Protein AF-A0A6N8U5M0-F1 (afdb_monomer_lite)

Organism: NCBI:txid2692629

Structure (mmCIF, N/CA/C/O backbone):
data_AF-A0A6N8U5M0-F1
#
_entry.id   AF-A0A6N8U5M0-F1
#
loop_
_atom_site.group_PDB
_atom_site.id
_atom_site.type_symbol
_atom_site.label_atom_id
_atom_site.label_alt_id
_atom_site.label_comp_id
_atom_site.label_asym_id
_atom_site.label_entity_id
_atom_site.label_seq_id
_atom_site.pdbx_PDB_ins_code
_atom_site.Cartn_x
_atom_site.Cartn_y
_atom_site.Cartn_z
_atom_site.occupancy
_atom_site.B_iso_or_equiv
_atom_site.auth_seq_id
_atom_site.auth_comp_id
_atom_site.auth_asym_id
_atom_site.auth_atom_id
_atom_site.pdbx_PDB_model_num
ATOM 1 N N . MET A 1 1 ? 70.478 -15.005 -60.619 1.00 48.59 1 MET A N 1
ATOM 2 C CA . MET A 1 1 ? 70.152 -14.901 -59.176 1.00 48.59 1 MET A CA 1
ATOM 3 C C . MET A 1 1 ? 68.641 -14.744 -58.965 1.00 48.59 1 MET A C 1
ATOM 5 O O . MET A 1 1 ? 68.162 -13.623 -58.924 1.00 48.59 1 MET A O 1
ATOM 9 N N . ARG A 1 2 ? 67.864 -15.836 -58.872 1.00 53.09 2 ARG A N 1
ATOM 10 C CA . ARG A 1 2 ? 66.424 -15.819 -58.503 1.00 53.09 2 ARG A CA 1
ATOM 11 C C . ARG A 1 2 ? 65.974 -17.199 -57.983 1.00 53.09 2 ARG A C 1
ATOM 13 O O . ARG A 1 2 ? 65.151 -17.841 -58.612 1.00 53.09 2 ARG A O 1
ATOM 20 N N . LYS A 1 3 ? 66.552 -17.713 -56.890 1.00 53.59 3 LYS A N 1
ATOM 21 C CA . LYS A 1 3 ? 66.069 -18.960 -56.239 1.00 53.59 3 LYS A CA 1
ATOM 22 C C . LYS A 1 3 ? 66.172 -18.960 -54.700 1.00 53.59 3 LYS A C 1
ATOM 24 O O . LYS A 1 3 ? 66.078 -20.009 -54.089 1.00 53.59 3 LYS A O 1
ATOM 29 N N . GLY A 1 4 ? 66.351 -17.794 -54.067 1.00 54.06 4 GLY A N 1
ATOM 30 C CA . GLY A 1 4 ? 66.549 -17.698 -52.608 1.00 54.06 4 GLY A CA 1
ATOM 31 C C . GLY A 1 4 ? 65.394 -17.090 -51.801 1.00 54.06 4 GLY A C 1
ATOM 32 O O . GLY A 1 4 ? 65.383 -17.218 -50.587 1.00 54.06 4 GLY A O 1
ATOM 33 N N . ARG A 1 5 ? 64.417 -16.422 -52.435 1.00 53.16 5 ARG A N 1
ATOM 34 C CA . ARG A 1 5 ? 63.399 -15.629 -51.706 1.00 53.16 5 ARG A CA 1
ATOM 35 C C . ARG A 1 5 ? 62.088 -16.377 -51.423 1.00 53.16 5 ARG A C 1
ATOM 37 O O . ARG A 1 5 ? 61.429 -16.048 -50.446 1.00 53.16 5 ARG A O 1
ATOM 44 N N . SER A 1 6 ? 61.737 -17.404 -52.204 1.00 52.88 6 SER A N 1
ATOM 45 C CA . SER A 1 6 ? 60.497 -18.179 -51.989 1.00 52.88 6 SER A CA 1
ATOM 46 C C . SER A 1 6 ? 60.596 -19.217 -50.868 1.00 52.88 6 SER A C 1
ATOM 48 O O . SER A 1 6 ? 59.591 -19.523 -50.241 1.00 52.88 6 SER A O 1
ATOM 50 N N . ILE A 1 7 ? 61.794 -19.734 -50.578 1.00 55.91 7 ILE A N 1
ATOM 51 C CA . ILE A 1 7 ? 61.989 -20.764 -49.541 1.00 55.91 7 ILE A CA 1
ATOM 52 C C . ILE A 1 7 ? 61.876 -20.148 -48.138 1.00 55.91 7 ILE A C 1
ATOM 54 O O . ILE A 1 7 ? 61.307 -20.754 -47.235 1.00 55.91 7 ILE A O 1
ATOM 58 N N . VAL A 1 8 ? 62.327 -18.901 -47.975 1.00 56.56 8 VAL A N 1
ATOM 59 C CA . VAL A 1 8 ? 62.241 -18.176 -46.698 1.00 56.56 8 VAL A CA 1
ATOM 60 C C . VAL A 1 8 ? 60.787 -17.839 -46.339 1.00 56.56 8 VAL A C 1
ATOM 62 O O . VAL A 1 8 ? 60.410 -17.935 -45.178 1.00 56.56 8 VAL A O 1
ATOM 65 N N . TRP A 1 9 ? 59.938 -17.522 -47.323 1.00 49.88 9 TRP A N 1
ATOM 66 C CA . TRP A 1 9 ? 58.518 -17.234 -47.076 1.00 49.88 9 TRP A CA 1
ATOM 67 C C . TRP A 1 9 ? 57.699 -18.477 -46.699 1.00 49.88 9 TRP A C 1
ATOM 69 O O . TRP A 1 9 ? 56.818 -18.389 -45.847 1.00 49.88 9 TRP A O 1
ATOM 79 N N . LEU A 1 10 ? 58.021 -19.646 -47.260 1.00 56.50 10 LEU A N 1
ATOM 80 C CA . LEU A 1 10 ? 57.366 -20.906 -46.887 1.00 56.50 10 LEU A CA 1
ATOM 81 C C . LEU A 1 10 ? 57.758 -21.378 -45.477 1.00 56.50 10 LEU A C 1
ATOM 83 O O . LEU A 1 10 ? 56.913 -21.903 -44.755 1.00 56.50 10 LEU A O 1
ATOM 87 N N . ALA A 1 11 ? 58.999 -21.130 -45.046 1.00 58.56 11 ALA A N 1
ATOM 88 C CA . ALA A 1 11 ? 59.453 -21.473 -43.697 1.00 58.56 11 ALA A CA 1
ATOM 89 C C . ALA A 1 11 ? 58.804 -20.603 -42.598 1.00 58.56 11 ALA A C 1
ATOM 91 O O . ALA A 1 11 ? 58.505 -21.102 -41.516 1.00 58.56 11 ALA A O 1
ATOM 92 N N . VAL A 1 12 ? 58.531 -19.321 -42.877 1.00 58.28 12 VAL A N 1
ATOM 93 C CA . VAL A 1 12 ? 57.886 -18.404 -41.914 1.00 58.28 12 VAL A CA 1
ATOM 94 C C . VAL A 1 12 ? 56.392 -18.703 -41.751 1.00 58.28 12 VAL A C 1
ATOM 96 O O . VAL A 1 12 ? 55.873 -18.638 -40.640 1.00 58.28 12 VAL A O 1
ATOM 99 N N . ILE A 1 13 ? 55.705 -19.106 -42.825 1.00 58.69 13 ILE A N 1
ATOM 100 C CA . ILE A 1 13 ? 54.296 -19.523 -42.756 1.00 58.69 13 ILE A CA 1
ATOM 101 C C . ILE A 1 13 ? 54.166 -20.864 -42.014 1.00 58.69 13 ILE A C 1
ATOM 103 O O . ILE A 1 13 ? 53.276 -21.013 -41.182 1.00 58.69 13 ILE A O 1
ATOM 107 N N . GLY A 1 14 ? 55.092 -21.808 -42.225 1.00 58.12 14 GLY A N 1
ATOM 108 C CA . GLY A 1 14 ? 55.106 -23.088 -41.502 1.00 58.12 14 GLY A CA 1
ATOM 109 C C . GLY A 1 14 ? 55.304 -22.951 -39.986 1.00 58.12 14 GLY A C 1
ATOM 110 O O . GLY A 1 14 ? 54.696 -23.698 -39.223 1.00 58.12 14 GLY A O 1
ATOM 111 N N . LEU A 1 15 ? 56.090 -21.966 -39.534 1.00 55.12 15 LEU A N 1
ATOM 112 C CA . LEU A 1 15 ? 56.307 -21.703 -38.105 1.00 55.12 15 LEU A CA 1
ATOM 113 C C . LEU A 1 15 ? 55.092 -21.025 -37.439 1.00 55.12 15 LEU A C 1
ATOM 115 O O . LEU A 1 15 ? 54.832 -21.255 -36.259 1.00 55.12 15 LEU A O 1
ATOM 119 N N . LEU A 1 16 ? 54.316 -20.231 -38.188 1.00 50.88 16 LEU A N 1
ATOM 120 C CA . LEU A 1 16 ? 53.147 -19.512 -37.664 1.00 50.88 16 LEU A CA 1
ATOM 121 C C . LEU A 1 16 ? 51.919 -20.423 -37.465 1.00 50.88 16 LEU A C 1
ATOM 123 O O . LEU A 1 16 ? 51.104 -20.165 -36.584 1.00 50.88 16 LEU A O 1
ATOM 127 N N . LEU A 1 17 ? 51.806 -21.521 -38.225 1.00 56.22 17 LEU A N 1
ATOM 128 C CA . LEU A 1 17 ? 50.741 -22.521 -38.047 1.00 56.22 17 LEU A CA 1
ATOM 129 C C . LEU A 1 17 ? 50.995 -23.514 -36.893 1.00 56.22 17 LEU A C 1
ATOM 131 O O . LEU A 1 17 ? 50.097 -24.271 -36.537 1.00 56.22 17 LEU A O 1
ATOM 135 N N . SER A 1 18 ? 52.176 -23.492 -36.266 1.00 54.88 18 SER A N 1
ATOM 136 C CA . SER A 1 18 ? 52.536 -24.386 -35.151 1.00 54.88 18 SER A CA 1
ATOM 137 C C . SER A 1 18 ? 52.049 -23.902 -33.771 1.00 54.88 18 SER A C 1
ATOM 139 O O . SER A 1 18 ? 52.285 -24.587 -32.777 1.00 54.88 18 SER A O 1
ATOM 141 N N . GLN A 1 19 ? 51.413 -22.729 -33.677 1.00 53.44 19 GLN A N 1
AT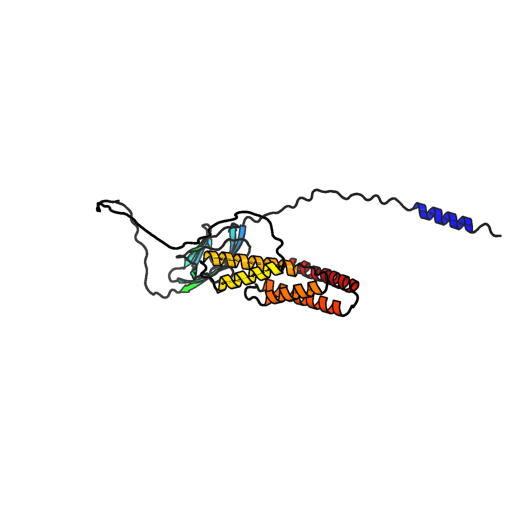OM 142 C CA . GLN A 1 19 ? 51.014 -22.098 -32.403 1.00 53.44 19 GLN A CA 1
ATOM 143 C C . GLN A 1 19 ? 49.499 -22.163 -32.118 1.00 53.44 19 GLN A C 1
ATOM 145 O O . GLN A 1 19 ? 49.036 -21.578 -31.144 1.00 53.44 19 GLN A O 1
ATOM 150 N N . MET A 1 20 ? 48.708 -22.873 -32.929 1.00 57.69 20 MET A N 1
ATOM 151 C CA . MET A 1 20 ? 47.286 -23.105 -32.641 1.00 57.69 20 MET A CA 1
ATOM 152 C C . MET A 1 20 ? 47.140 -24.356 -31.772 1.00 57.69 20 MET A C 1
ATOM 154 O O . MET A 1 20 ? 47.059 -25.475 -32.278 1.00 57.69 20 MET A O 1
ATOM 158 N N . THR A 1 21 ? 47.124 -24.181 -30.453 1.00 59.72 21 THR A N 1
ATOM 159 C CA . THR A 1 21 ? 46.615 -25.224 -29.559 1.00 59.72 21 THR A CA 1
ATOM 160 C C . THR A 1 21 ? 45.102 -25.364 -29.763 1.00 59.72 21 THR A C 1
ATOM 162 O O . THR A 1 21 ? 44.414 -24.358 -29.962 1.00 59.72 21 THR A O 1
ATOM 165 N N . PRO A 1 22 ? 44.536 -26.583 -29.721 1.00 61.31 22 PRO A N 1
ATOM 166 C CA . PRO A 1 22 ? 43.092 -26.726 -29.653 1.00 61.31 22 PRO A CA 1
ATOM 167 C C . PRO A 1 22 ? 42.625 -26.144 -28.317 1.00 61.31 22 PRO A C 1
ATOM 169 O O . PRO A 1 22 ? 43.019 -26.620 -27.252 1.00 61.31 22 PRO A O 1
ATOM 172 N N . VAL A 1 23 ? 41.790 -25.107 -28.369 1.00 61.31 23 VAL A N 1
ATOM 173 C CA . VAL A 1 23 ? 41.011 -24.671 -27.209 1.00 61.31 23 VAL A CA 1
ATOM 174 C C . VAL A 1 23 ? 40.051 -25.812 -26.893 1.00 61.31 23 VAL A C 1
ATOM 176 O O . VAL A 1 23 ? 39.066 -26.021 -27.599 1.00 61.31 23 VAL A O 1
ATOM 179 N N . GLN A 1 24 ? 40.373 -26.602 -25.873 1.00 60.06 24 GLN A N 1
ATOM 180 C CA . GLN A 1 24 ? 39.417 -27.536 -25.298 1.00 60.06 24 GLN A CA 1
ATOM 181 C C . GLN A 1 24 ? 38.411 -26.690 -24.524 1.00 60.06 24 GLN A C 1
ATOM 183 O O . GLN A 1 24 ? 38.765 -26.030 -23.549 1.00 60.06 24 GLN A O 1
ATOM 188 N N . ALA A 1 25 ? 37.176 -26.641 -25.017 1.00 59.53 25 ALA A N 1
ATOM 189 C CA . ALA A 1 25 ? 36.067 -26.110 -24.249 1.00 59.53 25 ALA A CA 1
ATOM 190 C C . ALA A 1 25 ? 35.834 -27.067 -23.076 1.00 59.53 25 ALA A C 1
ATOM 192 O O . ALA A 1 25 ? 35.335 -28.174 -23.259 1.00 59.53 25 ALA A O 1
ATOM 193 N N . GLU A 1 26 ? 36.259 -26.664 -21.884 1.00 55.25 26 GLU A N 1
ATOM 194 C CA . GLU A 1 26 ? 35.850 -27.325 -20.655 1.00 55.25 26 GLU A CA 1
ATOM 195 C C . GLU A 1 26 ? 34.381 -26.955 -20.432 1.00 55.25 26 GLU A C 1
ATOM 197 O O . GLU A 1 26 ? 34.049 -25.778 -20.256 1.00 55.25 26 GLU A O 1
ATOM 202 N N . GLU A 1 27 ? 33.480 -27.938 -20.521 1.00 52.72 27 GLU A N 1
ATOM 203 C CA . GLU A 1 27 ? 32.112 -27.762 -20.043 1.00 52.72 27 GLU A CA 1
ATOM 204 C C . GLU A 1 27 ? 32.194 -27.427 -18.555 1.00 52.72 27 GLU A C 1
ATOM 206 O O . GLU A 1 27 ? 32.405 -28.293 -17.705 1.00 52.72 27 GLU A O 1
ATOM 211 N N . VAL A 1 28 ? 32.041 -26.142 -18.238 1.00 54.69 28 VAL A N 1
ATOM 212 C CA . VAL A 1 28 ? 31.857 -25.669 -16.872 1.00 54.69 28 VAL A CA 1
ATOM 213 C C . VAL A 1 28 ? 30.487 -26.128 -16.387 1.00 54.69 28 VAL A C 1
ATOM 215 O O . VAL A 1 28 ? 29.511 -25.395 -16.443 1.00 54.69 28 VAL A O 1
ATOM 218 N N . GLY A 1 29 ? 30.443 -27.385 -15.951 1.00 50.91 29 GLY A N 1
ATOM 219 C CA . GLY A 1 29 ? 29.479 -27.955 -15.022 1.00 50.91 29 GLY A CA 1
ATOM 220 C C . GLY A 1 29 ? 28.005 -27.744 -15.360 1.00 50.91 29 GLY A C 1
ATOM 221 O O . GLY A 1 29 ? 27.424 -26.704 -15.056 1.00 50.91 29 GLY A O 1
ATOM 222 N N . GLY A 1 30 ? 27.346 -28.821 -15.789 1.00 56.53 30 GLY A N 1
ATOM 223 C CA . GLY A 1 30 ? 25.919 -29.043 -15.536 1.00 56.53 30 GLY A CA 1
ATOM 224 C C . GLY A 1 30 ? 25.653 -29.215 -14.036 1.00 56.53 30 GLY A C 1
ATOM 225 O O . GLY A 1 30 ? 25.300 -30.298 -13.579 1.00 56.53 30 GLY A O 1
ATOM 226 N N . GLY A 1 31 ? 25.907 -28.165 -13.256 1.00 66.38 31 GLY A N 1
ATOM 227 C CA . GLY A 1 31 ? 25.671 -28.131 -11.822 1.00 66.38 31 GLY A CA 1
ATOM 228 C C . GLY A 1 31 ? 24.182 -28.000 -11.528 1.00 66.38 31 GLY A C 1
ATOM 229 O O . GLY A 1 31 ? 23.492 -27.142 -12.081 1.00 66.38 31 GLY A O 1
ATOM 230 N N . GLU A 1 32 ? 23.687 -28.844 -10.630 1.00 68.81 32 GLU A N 1
ATOM 231 C CA . GLU A 1 32 ? 22.340 -28.733 -10.087 1.00 68.81 32 GLU A CA 1
ATOM 232 C C . GLU A 1 32 ? 22.199 -27.376 -9.373 1.00 68.81 32 GLU A C 1
ATOM 234 O O . GLU A 1 32 ? 22.907 -27.074 -8.410 1.00 68.81 32 GLU A O 1
ATOM 239 N N . THR A 1 33 ? 21.326 -26.507 -9.890 1.00 70.75 33 THR A N 1
ATOM 240 C CA . THR A 1 33 ? 21.072 -25.191 -9.292 1.00 70.75 33 THR A CA 1
ATOM 241 C C . THR A 1 33 ? 19.933 -25.314 -8.291 1.00 70.75 33 THR A C 1
ATOM 243 O O . THR A 1 33 ? 18.760 -25.196 -8.643 1.00 70.75 33 THR A O 1
ATOM 246 N N . THR A 1 34 ? 20.272 -25.536 -7.025 1.00 72.50 34 THR A N 1
ATOM 247 C CA . THR A 1 34 ? 19.285 -25.537 -5.941 1.00 72.50 34 THR A CA 1
ATOM 248 C C . THR A 1 34 ? 18.990 -24.104 -5.504 1.00 72.50 34 THR A C 1
ATOM 250 O O . THR A 1 34 ? 19.847 -23.407 -4.959 1.00 72.50 34 THR A O 1
ATOM 253 N N . ILE A 1 35 ? 17.757 -23.647 -5.735 1.00 75.31 35 ILE A N 1
ATOM 254 C CA . ILE A 1 35 ? 17.284 -22.338 -5.272 1.00 75.31 35 ILE A CA 1
ATOM 255 C C . ILE A 1 35 ? 16.756 -22.489 -3.843 1.00 75.31 35 ILE A C 1
ATOM 257 O O . ILE A 1 35 ? 15.694 -23.067 -3.616 1.00 75.31 35 ILE A O 1
ATOM 261 N N . HIS A 1 36 ? 17.479 -21.930 -2.876 1.00 75.81 36 HIS A N 1
ATOM 262 C CA . HIS A 1 36 ? 17.028 -21.854 -1.489 1.00 75.81 36 HIS A CA 1
ATOM 263 C C . HIS A 1 36 ? 16.086 -20.658 -1.308 1.00 75.81 36 HIS A C 1
ATOM 265 O O . HIS A 1 36 ? 16.499 -19.506 -1.443 1.00 75.81 36 HIS A O 1
ATOM 271 N N . ILE A 1 37 ? 14.816 -20.930 -0.999 1.00 79.56 37 ILE A N 1
ATOM 272 C CA . ILE A 1 37 ? 13.825 -19.903 -0.657 1.00 79.56 37 ILE A CA 1
ATOM 273 C C . ILE A 1 37 ? 13.532 -20.000 0.837 1.00 79.56 37 ILE A C 1
ATOM 275 O O . ILE A 1 37 ? 12.985 -20.996 1.307 1.00 79.56 37 ILE A O 1
ATOM 279 N N . GLU A 1 38 ? 13.855 -18.945 1.581 1.00 78.88 38 GLU A N 1
ATOM 280 C CA . GLU A 1 38 ? 13.438 -18.808 2.973 1.00 78.88 38 GLU A CA 1
ATOM 281 C C . GLU A 1 38 ? 12.202 -17.922 3.065 1.00 78.88 38 GLU A C 1
ATOM 283 O O . GLU A 1 38 ? 12.206 -16.748 2.692 1.00 78.88 38 GLU A O 1
ATOM 288 N N . VAL A 1 39 ? 11.122 -18.501 3.580 1.00 81.62 39 VAL A N 1
ATOM 289 C CA . VAL A 1 39 ? 9.878 -17.779 3.814 1.00 81.62 39 VAL A CA 1
ATOM 290 C C . VAL A 1 39 ? 9.893 -17.208 5.234 1.00 81.62 39 VAL A C 1
ATOM 292 O O . VAL A 1 39 ? 9.984 -17.980 6.197 1.00 81.62 39 VAL A O 1
ATOM 295 N N . PRO A 1 40 ? 9.755 -15.881 5.411 1.00 84.62 40 PRO A N 1
ATOM 296 C CA . PRO A 1 40 ? 9.720 -15.287 6.738 1.00 84.62 40 PRO A CA 1
ATOM 297 C C . PRO A 1 40 ? 8.490 -15.782 7.507 1.00 84.62 40 PRO A C 1
ATOM 299 O O . PRO A 1 40 ? 7.356 -15.730 7.029 1.00 84.62 40 PRO A O 1
ATOM 302 N N . LYS A 1 41 ? 8.716 -16.272 8.729 1.00 89.81 41 LYS A N 1
ATOM 303 C CA . LYS A 1 41 ? 7.646 -16.767 9.617 1.00 89.81 41 LYS A CA 1
ATOM 304 C C . LYS A 1 41 ? 6.858 -15.630 10.277 1.00 89.81 41 LYS A C 1
ATOM 306 O O . LYS A 1 41 ? 5.774 -15.852 10.820 1.00 89.81 41 LYS A O 1
ATOM 311 N N . GLN A 1 42 ? 7.429 -14.430 10.298 1.00 94.25 42 GLN A N 1
ATOM 312 C CA . GLN A 1 42 ? 6.902 -13.270 11.002 1.00 94.25 42 GLN A CA 1
ATOM 313 C C . GLN A 1 42 ? 7.217 -11.998 10.218 1.00 94.25 42 GLN A C 1
ATOM 315 O O . GLN A 1 42 ? 8.193 -11.973 9.471 1.00 94.25 42 GLN A O 1
ATOM 320 N N . HIS A 1 43 ? 6.416 -10.964 10.450 1.00 93.88 43 HIS A N 1
ATOM 321 C CA . HIS A 1 43 ? 6.599 -9.634 9.893 1.00 93.88 43 HIS A CA 1
ATOM 322 C C . HIS A 1 43 ? 6.879 -8.606 10.981 1.00 93.88 43 HIS A C 1
ATOM 324 O O . HIS A 1 43 ? 6.347 -8.698 12.094 1.00 93.88 43 HIS A O 1
ATOM 330 N N . LYS A 1 44 ? 7.719 -7.625 10.657 1.00 94.25 44 LYS A N 1
ATOM 331 C CA . LYS A 1 44 ? 7.961 -6.454 11.507 1.00 94.25 44 LYS A CA 1
ATOM 332 C C . LYS A 1 44 ? 6.792 -5.488 11.375 1.00 94.25 44 LYS A C 1
ATOM 334 O O . LYS A 1 44 ? 6.287 -5.273 10.284 1.00 94.25 44 LYS A O 1
ATOM 339 N N . MET A 1 45 ? 6.374 -4.889 12.478 1.00 95.44 45 MET A N 1
ATOM 340 C CA . MET A 1 45 ? 5.277 -3.926 12.511 1.00 95.44 45 MET A CA 1
ATOM 341 C C . MET A 1 45 ? 5.603 -2.831 13.520 1.00 95.44 45 MET A C 1
ATOM 343 O O . MET A 1 45 ? 6.191 -3.103 14.570 1.00 95.44 45 MET A O 1
ATOM 347 N N . ARG A 1 46 ? 5.211 -1.595 13.227 1.00 97.12 46 ARG A N 1
ATOM 348 C CA . ARG A 1 46 ? 5.460 -0.447 14.098 1.00 97.12 46 ARG A CA 1
ATOM 349 C C . ARG A 1 46 ? 4.191 -0.043 14.838 1.00 97.12 46 ARG A C 1
ATOM 351 O O . ARG A 1 46 ? 3.163 0.228 14.225 1.00 97.12 46 ARG A O 1
ATOM 358 N N . LEU A 1 47 ? 4.275 0.025 16.157 1.00 97.69 47 LEU A N 1
ATOM 359 C CA . LEU A 1 47 ? 3.236 0.570 17.018 1.00 97.69 47 LEU A CA 1
ATOM 360 C C . LEU A 1 47 ? 3.596 2.011 17.361 1.00 97.69 47 LEU A C 1
ATOM 362 O O . LEU A 1 47 ? 4.690 2.258 17.851 1.00 97.69 47 LEU A O 1
ATOM 366 N N . LYS A 1 48 ? 2.676 2.946 17.131 1.00 97.75 48 LYS A N 1
ATOM 367 C CA . LYS A 1 48 ? 2.762 4.331 17.603 1.00 97.75 48 LYS A CA 1
ATOM 368 C C . LYS A 1 48 ? 1.590 4.614 18.523 1.00 97.75 48 LYS A C 1
ATOM 370 O O . LYS A 1 48 ? 0.495 4.941 18.073 1.00 97.75 48 LYS A O 1
ATOM 375 N N . ILE A 1 49 ? 1.815 4.443 19.816 1.00 97.62 49 ILE A N 1
ATOM 376 C CA . ILE A 1 49 ? 0.784 4.595 20.836 1.00 97.62 49 ILE A CA 1
ATOM 377 C C . ILE A 1 49 ? 0.998 5.951 21.498 1.00 97.62 49 ILE A C 1
ATOM 379 O O . ILE A 1 49 ? 2.036 6.195 22.115 1.00 97.62 49 ILE A O 1
ATOM 383 N N . GLY A 1 50 ? 0.028 6.846 21.326 1.00 94.25 50 GLY A N 1
ATOM 384 C CA . GLY A 1 50 ? 0.010 8.151 21.970 1.00 94.25 50 GLY A CA 1
ATOM 385 C C . GLY A 1 50 ? 0.001 8.033 23.492 1.00 94.25 50 GLY A C 1
ATOM 386 O O . GLY A 1 50 ? -0.288 6.978 24.056 1.00 94.25 50 GLY A O 1
ATOM 387 N N . THR A 1 51 ? 0.307 9.136 24.168 1.00 92.50 51 THR A N 1
ATOM 388 C CA . THR A 1 51 ? 0.253 9.188 25.630 1.00 92.50 51 THR A CA 1
ATOM 389 C C . THR A 1 51 ? -1.165 8.904 26.128 1.00 92.50 51 THR A 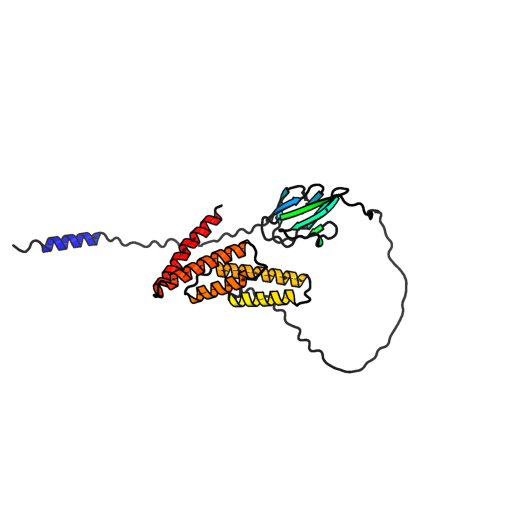C 1
ATOM 391 O O . THR A 1 51 ? -2.139 9.220 25.447 1.00 92.50 51 THR A O 1
ATOM 394 N N . HIS A 1 52 ? -1.273 8.350 27.336 1.00 96.25 52 HIS A N 1
ATOM 395 C CA . HIS A 1 52 ? -2.539 8.014 27.999 1.00 96.25 52 HIS A CA 1
ATOM 396 C C . HIS A 1 52 ? -3.255 6.753 27.502 1.00 96.25 52 HIS A C 1
ATOM 398 O O . HIS A 1 52 ? -4.487 6.673 27.512 1.00 96.25 52 HIS A O 1
ATOM 404 N N . GLY A 1 53 ? -2.480 5.751 27.094 1.00 95.31 53 GLY A N 1
ATOM 405 C CA . GLY A 1 53 ? -2.995 4.404 26.919 1.00 95.31 53 GLY A CA 1
ATOM 406 C C . GLY A 1 53 ? -1.925 3.376 26.573 1.00 95.31 53 GLY A C 1
ATOM 407 O O . GLY A 1 53 ? -0.732 3.667 26.478 1.00 95.31 53 GLY A O 1
ATOM 408 N N . SER A 1 54 ? -2.374 2.140 26.389 1.00 97.25 54 SER A N 1
ATOM 409 C CA . SER A 1 54 ? -1.548 0.985 26.045 1.00 97.25 54 SER A CA 1
ATOM 410 C C . SER A 1 54 ? -2.269 0.066 25.064 1.00 97.25 54 SER A C 1
ATOM 412 O O . SER A 1 54 ? -3.490 0.129 24.910 1.00 97.25 54 SER A O 1
ATOM 414 N N . VAL A 1 55 ? -1.510 -0.792 24.388 1.00 97.81 55 VAL A N 1
ATOM 415 C CA . VAL A 1 55 ? -2.044 -1.790 23.455 1.00 97.81 55 VAL A CA 1
ATOM 416 C C . VAL A 1 55 ? -1.525 -3.159 23.832 1.00 97.81 55 VAL A C 1
ATOM 418 O O . VAL A 1 55 ? -0.318 -3.347 23.972 1.00 97.81 55 VAL A O 1
ATOM 421 N N . LYS A 1 56 ? -2.422 -4.134 23.942 1.00 97.75 56 LYS A N 1
ATOM 422 C CA . LYS A 1 56 ? -2.069 -5.532 24.150 1.00 97.75 56 LYS A CA 1
ATOM 423 C C . LYS A 1 56 ? -2.272 -6.330 22.866 1.00 97.75 56 LYS A C 1
ATOM 425 O O . LYS A 1 56 ? -3.342 -6.297 22.268 1.00 97.75 56 LYS A O 1
ATOM 430 N N . VAL A 1 57 ? -1.246 -7.072 22.459 1.00 96.25 57 VAL A N 1
ATOM 431 C CA . VAL A 1 57 ? -1.286 -7.991 21.311 1.00 96.25 57 VAL A CA 1
ATOM 432 C C . VAL A 1 57 ? -0.460 -9.231 21.629 1.00 96.25 57 VAL A C 1
ATOM 434 O O . VAL A 1 57 ? 0.598 -9.145 22.252 1.00 96.25 57 VAL A O 1
ATOM 437 N N . ALA A 1 58 ? -0.972 -10.409 21.259 1.00 90.81 58 ALA A N 1
ATOM 438 C CA . ALA A 1 58 ? -0.345 -11.702 21.562 1.00 90.81 58 ALA A CA 1
ATOM 439 C C . ALA A 1 58 ? 0.050 -11.860 23.052 1.00 90.81 58 ALA A C 1
ATOM 441 O O . ALA A 1 58 ? 1.106 -12.397 23.381 1.00 90.81 58 ALA A O 1
ATOM 442 N N . GLY A 1 59 ? -0.787 -11.343 23.960 1.00 91.38 59 GLY A N 1
ATOM 443 C CA . GLY A 1 59 ? -0.576 -11.416 25.410 1.00 91.38 59 GLY A CA 1
ATOM 444 C C . GLY A 1 59 ? 0.381 -10.372 25.998 1.00 91.38 59 GLY A C 1
ATOM 445 O O . GLY A 1 59 ? 0.420 -10.235 27.218 1.00 91.38 59 GLY A O 1
ATOM 446 N N . LYS A 1 60 ? 1.103 -9.603 25.174 1.00 95.25 60 LYS A N 1
ATOM 447 C CA . LYS A 1 60 ? 2.083 -8.596 25.613 1.00 95.25 60 LYS A CA 1
ATOM 448 C C . LYS A 1 60 ? 1.497 -7.192 25.527 1.00 95.25 60 LYS A C 1
ATOM 450 O O . LYS A 1 60 ? 0.791 -6.898 24.569 1.00 95.25 60 LYS A O 1
ATOM 455 N N . SER A 1 61 ? 1.788 -6.352 26.521 1.00 96.25 61 SER A N 1
ATOM 456 C CA . SER A 1 61 ? 1.350 -4.952 26.573 1.00 96.25 61 SER A CA 1
ATOM 457 C C . SER A 1 61 ? 2.457 -4.012 26.102 1.00 96.25 61 SER A C 1
ATOM 459 O O . SER A 1 61 ? 3.627 -4.220 26.422 1.00 96.25 61 SER A O 1
ATOM 461 N N . TYR A 1 62 ? 2.071 -2.981 25.362 1.00 97.25 62 TYR A N 1
ATOM 462 C CA . TYR A 1 62 ? 2.950 -2.051 24.669 1.00 97.25 62 TYR A CA 1
ATOM 463 C C . TYR A 1 62 ? 2.489 -0.605 24.886 1.00 97.25 62 TYR A C 1
ATOM 465 O O . TYR A 1 62 ? 1.293 -0.332 24.998 1.00 97.25 62 TYR A O 1
ATOM 473 N N . GLN A 1 63 ? 3.446 0.323 24.933 1.00 95.50 63 GLN A N 1
ATOM 474 C CA . GLN A 1 63 ? 3.243 1.772 25.060 1.00 95.50 63 GLN A CA 1
ATOM 475 C C . GLN A 1 63 ? 4.264 2.518 24.188 1.00 95.50 63 GLN A C 1
ATOM 477 O O . GLN A 1 63 ? 5.302 1.953 23.839 1.00 95.50 63 GLN A O 1
ATOM 482 N N . GLY A 1 64 ? 3.983 3.779 23.851 1.00 94.06 64 GLY A N 1
ATOM 483 C CA . GLY A 1 64 ? 4.880 4.618 23.053 1.00 94.06 64 GLY A CA 1
ATOM 484 C C . GLY A 1 64 ? 5.091 4.132 21.613 1.00 94.06 64 GLY A C 1
ATOM 485 O O . GLY A 1 64 ? 4.267 3.405 21.054 1.00 94.06 64 GLY A O 1
ATOM 486 N N . ASP A 1 65 ? 6.198 4.570 21.006 1.00 95.44 65 ASP A N 1
ATOM 487 C CA . ASP A 1 65 ? 6.635 4.143 19.671 1.00 95.44 65 ASP A CA 1
ATOM 488 C C . ASP A 1 65 ? 7.608 2.966 19.789 1.00 95.44 65 ASP A C 1
ATOM 490 O O . ASP A 1 65 ? 8.652 3.081 20.434 1.00 95.44 65 ASP A O 1
ATOM 494 N N . GLN A 1 66 ? 7.265 1.830 19.187 1.00 95.62 66 GLN A N 1
ATOM 495 C CA . GLN A 1 66 ? 8.123 0.651 19.182 1.00 95.62 66 GLN A CA 1
ATOM 496 C C . GLN A 1 66 ? 7.830 -0.284 18.014 1.00 95.62 66 GLN A C 1
ATOM 498 O O . GLN A 1 66 ? 6.737 -0.300 17.449 1.00 95.62 66 GLN A O 1
ATOM 503 N N . GLN A 1 67 ? 8.810 -1.117 17.681 1.00 95.88 67 GLN A N 1
ATOM 504 C CA . GLN A 1 67 ? 8.669 -2.158 16.674 1.00 95.88 67 GLN A CA 1
ATOM 505 C C . GLN A 1 67 ? 8.412 -3.510 17.340 1.00 95.88 67 GLN A C 1
ATOM 507 O O . GLN A 1 67 ? 9.108 -3.891 18.281 1.00 95.88 67 GLN A O 1
ATOM 512 N N . ILE A 1 68 ? 7.437 -4.251 16.824 1.00 95.19 68 ILE A N 1
ATOM 513 C CA . ILE A 1 68 ? 7.103 -5.604 17.265 1.00 95.19 68 ILE A CA 1
ATOM 514 C C . ILE A 1 68 ? 7.119 -6.568 16.081 1.00 95.19 68 ILE A C 1
ATOM 516 O O . ILE A 1 68 ? 7.114 -6.152 14.923 1.00 95.19 68 ILE A O 1
ATOM 520 N N . THR A 1 69 ? 7.117 -7.864 16.376 1.00 94.50 69 THR A N 1
ATOM 521 C CA . THR A 1 69 ? 7.032 -8.917 15.363 1.00 94.50 69 THR A CA 1
ATOM 522 C C . THR A 1 69 ? 5.711 -9.661 15.508 1.00 94.50 69 THR A C 1
ATOM 524 O O . THR A 1 69 ? 5.330 -10.059 16.611 1.00 94.50 69 THR A O 1
ATOM 527 N N . VAL A 1 70 ? 5.010 -9.853 14.395 1.00 93.88 70 VAL A N 1
ATOM 528 C CA . VAL A 1 70 ? 3.713 -10.539 14.331 1.00 93.88 70 VAL A CA 1
ATOM 529 C C . VAL A 1 70 ? 3.785 -11.717 13.371 1.00 93.88 70 VAL A C 1
ATOM 531 O O . VAL A 1 70 ? 4.571 -11.718 12.429 1.00 93.88 70 VAL A O 1
ATOM 534 N N . LYS A 1 71 ? 2.984 -12.757 13.610 1.00 93.50 71 LYS A N 1
ATOM 535 C CA . LYS A 1 71 ? 2.980 -13.943 12.746 1.00 93.50 71 LYS A CA 1
ATOM 536 C C . LYS A 1 71 ? 2.487 -13.581 11.344 1.00 93.50 71 LYS A C 1
ATOM 538 O O . LYS A 1 71 ? 1.470 -12.903 11.193 1.00 93.50 71 LYS A O 1
ATOM 543 N N . ARG A 1 72 ? 3.192 -14.082 10.331 1.00 91.06 72 ARG A N 1
ATOM 544 C CA . ARG A 1 72 ? 2.783 -13.959 8.930 1.00 91.06 72 ARG A CA 1
ATOM 545 C C . ARG A 1 72 ? 1.456 -14.690 8.691 1.00 91.06 72 ARG A C 1
ATOM 547 O O . ARG A 1 72 ? 1.201 -15.712 9.323 1.00 91.06 72 ARG A O 1
ATOM 554 N N . LEU A 1 73 ? 0.638 -14.162 7.777 1.00 89.31 73 LEU A N 1
ATOM 555 C CA . LEU A 1 73 ? -0.682 -14.681 7.402 1.00 89.31 73 LEU A CA 1
ATOM 556 C C . LEU A 1 73 ? -1.617 -14.866 8.610 1.00 89.31 73 LEU A C 1
ATOM 558 O O . LEU A 1 73 ? -2.371 -15.831 8.692 1.00 89.31 73 LEU A O 1
ATOM 562 N N . THR A 1 74 ? -1.572 -13.930 9.561 1.00 93.38 74 THR A N 1
ATOM 563 C CA . THR A 1 74 ? -2.524 -13.884 10.680 1.00 93.38 74 THR A CA 1
ATOM 564 C C . THR A 1 74 ? -3.261 -12.552 10.720 1.00 93.38 74 THR A C 1
ATOM 566 O O . THR A 1 74 ? -2.789 -11.568 10.154 1.00 93.38 74 THR A O 1
ATOM 569 N N . ARG A 1 75 ? -4.420 -12.534 11.389 1.00 95.88 75 ARG A N 1
ATOM 570 C CA . ARG A 1 75 ? -5.228 -11.339 11.675 1.00 95.88 75 ARG A CA 1
ATOM 571 C C . ARG A 1 75 ? -5.088 -10.991 13.165 1.00 95.88 75 ARG A C 1
ATOM 573 O O . ARG A 1 75 ? 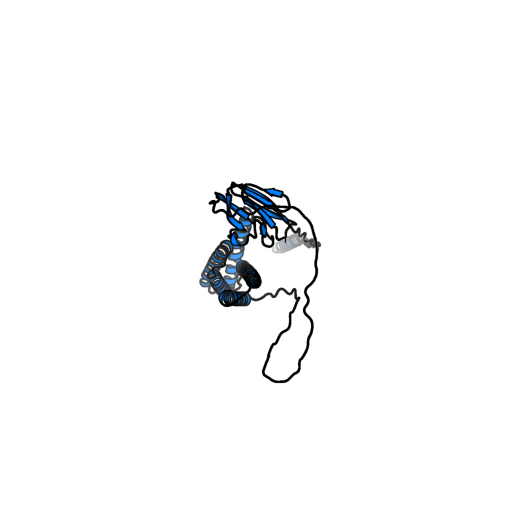-5.891 -11.463 13.973 1.00 95.88 75 ARG A O 1
ATOM 580 N N . PRO A 1 76 ? -4.010 -10.301 13.584 1.00 95.75 76 PRO A N 1
ATOM 581 C CA . PRO A 1 76 ? -3.766 -10.033 14.996 1.00 95.75 76 PRO A CA 1
ATOM 582 C C . PRO A 1 76 ? -4.845 -9.117 15.585 1.00 95.75 76 PRO A C 1
ATOM 584 O O . PRO A 1 76 ? -5.305 -8.174 14.941 1.00 95.75 76 PRO A O 1
ATOM 587 N N . GLN A 1 77 ? -5.216 -9.392 16.835 1.00 97.56 77 GLN A N 1
ATOM 588 C CA . GLN A 1 77 ? -6.136 -8.568 17.616 1.00 97.56 77 GLN A CA 1
ATOM 589 C C . GLN A 1 77 ? -5.352 -7.661 18.566 1.00 97.56 77 GLN A C 1
ATOM 591 O O . GLN A 1 77 ? -4.471 -8.125 19.297 1.00 97.56 77 GLN A O 1
ATOM 596 N N . PHE A 1 78 ? -5.695 -6.378 18.554 1.00 97.38 78 PHE A N 1
ATOM 597 C CA . PHE A 1 78 ? -5.106 -5.331 19.377 1.00 97.38 78 PHE A CA 1
ATOM 598 C C . PHE A 1 78 ? -6.142 -4.846 20.379 1.00 97.38 78 PHE A C 1
ATOM 600 O O . PHE A 1 78 ? -7.111 -4.187 20.009 1.00 97.38 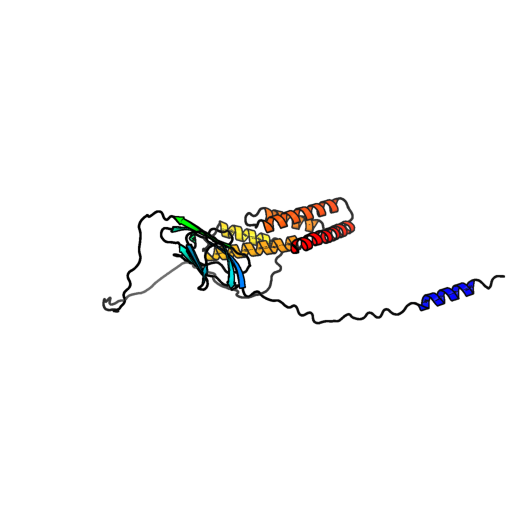78 PHE A O 1
ATOM 607 N N . GLU A 1 79 ? -5.933 -5.166 21.650 1.00 97.94 79 GLU A N 1
ATOM 608 C CA . GLU A 1 79 ? -6.753 -4.675 22.754 1.00 97.94 79 GLU A CA 1
ATOM 609 C C . GLU A 1 79 ? -6.188 -3.327 23.218 1.00 97.94 79 GLU A C 1
ATOM 611 O O . GLU A 1 79 ? -5.078 -3.252 23.748 1.00 97.94 79 GLU A O 1
ATOM 616 N N . ILE A 1 80 ? -6.934 -2.255 22.980 1.00 97.69 80 ILE A N 1
ATOM 617 C CA . ILE A 1 80 ? -6.557 -0.874 23.272 1.00 97.69 80 ILE A CA 1
ATOM 618 C C . ILE A 1 80 ? -7.111 -0.502 24.645 1.00 97.69 80 ILE A C 1
ATOM 620 O O . ILE A 1 80 ? -8.311 -0.587 24.888 1.00 97.69 80 ILE A O 1
ATOM 624 N N . LYS A 1 81 ? -6.245 -0.051 25.549 1.00 96.56 81 LYS A N 1
ATOM 625 C CA . LYS A 1 81 ? -6.636 0.419 26.881 1.00 96.56 81 LYS A CA 1
ATOM 626 C C . LYS A 1 81 ? -6.289 1.886 27.014 1.00 96.56 81 LYS A C 1
ATOM 628 O O . LYS A 1 81 ? -5.110 2.225 27.053 1.00 96.56 81 LYS A O 1
ATOM 633 N N . ALA A 1 82 ? -7.306 2.738 27.066 1.00 96.56 82 ALA A N 1
ATOM 634 C CA . ALA A 1 82 ? -7.128 4.134 27.439 1.00 96.56 82 ALA A CA 1
ATOM 635 C C . ALA A 1 82 ? -6.943 4.249 28.959 1.00 96.56 82 ALA A C 1
ATOM 637 O O . ALA A 1 82 ? -7.554 3.498 29.724 1.00 96.56 82 ALA A O 1
ATOM 638 N N . ASP A 1 83 ? -6.116 5.195 29.390 1.00 96.19 83 ASP A N 1
ATOM 639 C CA . ASP A 1 83 ? -5.978 5.519 30.806 1.00 96.19 83 ASP A CA 1
ATOM 640 C C . ASP A 1 83 ? -7.275 6.138 31.347 1.00 96.19 83 ASP A C 1
ATOM 642 O O . ASP A 1 83 ? -8.099 6.689 30.610 1.00 96.19 83 ASP A O 1
ATOM 646 N N . LYS A 1 84 ? -7.457 6.087 32.670 1.00 94.38 84 LYS A N 1
ATOM 647 C CA . LYS A 1 84 ? -8.645 6.647 33.325 1.00 94.38 84 LYS A CA 1
ATOM 648 C C . LYS A 1 84 ? -8.838 8.123 32.945 1.00 94.38 84 LYS A C 1
ATOM 650 O O . LYS A 1 84 ? -7.935 8.940 33.110 1.00 94.38 84 LYS A O 1
ATOM 655 N N . GLY A 1 85 ? -10.039 8.464 32.473 1.00 93.00 85 GLY A N 1
ATOM 656 C CA . GLY A 1 85 ? -10.384 9.820 32.031 1.00 93.00 85 GLY A CA 1
ATOM 657 C C . GLY A 1 85 ? -9.960 10.154 30.597 1.00 93.00 85 GLY A C 1
ATOM 658 O O . GLY A 1 85 ? -10.115 11.303 30.182 1.00 93.00 85 GLY A O 1
ATOM 659 N N . TYR A 1 86 ? -9.458 9.180 29.834 1.00 96.06 86 TYR A N 1
ATOM 660 C CA . TYR A 1 86 ? -9.138 9.312 28.415 1.00 96.06 86 TYR A CA 1
ATOM 661 C C . TYR A 1 86 ? -10.000 8.384 27.562 1.00 96.06 86 TYR A C 1
ATOM 663 O O . TYR A 1 86 ? -10.479 7.345 28.005 1.00 96.06 86 TYR A O 1
ATOM 671 N N . THR A 1 87 ? -10.193 8.782 26.311 1.00 95.00 87 THR A N 1
ATOM 672 C CA . THR A 1 87 ? -10.907 8.016 25.286 1.00 95.00 87 THR A CA 1
ATOM 673 C C . THR A 1 87 ? -10.061 7.945 24.023 1.00 95.00 87 THR A C 1
ATOM 675 O O . THR A 1 87 ? -9.172 8.775 23.800 1.00 95.00 87 THR A O 1
ATOM 678 N N . ILE A 1 88 ? -10.319 6.937 23.193 1.00 95.44 88 ILE A N 1
ATOM 679 C CA . ILE A 1 88 ? -9.646 6.774 21.905 1.00 95.44 88 ILE A CA 1
ATOM 680 C C . ILE A 1 88 ? -10.088 7.919 20.984 1.00 95.44 88 ILE A C 1
ATOM 682 O O . ILE A 1 88 ? -11.271 8.081 20.705 1.00 95.44 88 ILE A O 1
ATOM 686 N N . LYS A 1 89 ? -9.132 8.717 20.504 1.00 94.94 89 LYS A N 1
ATOM 687 C CA . LYS A 1 89 ? -9.377 9.822 19.566 1.00 94.94 89 LYS A CA 1
ATOM 688 C C . LYS A 1 89 ? -9.277 9.367 18.115 1.00 94.94 89 LYS A C 1
ATOM 690 O O . LYS A 1 89 ? -10.054 9.791 17.266 1.00 94.94 89 LYS A O 1
ATOM 695 N N . ARG A 1 90 ? -8.256 8.565 17.810 1.00 95.50 90 ARG A N 1
ATOM 696 C CA . ARG A 1 90 ? -7.951 8.101 16.452 1.00 95.50 90 ARG A CA 1
ATOM 697 C C . ARG A 1 90 ? -7.224 6.777 16.521 1.00 95.50 90 ARG A C 1
ATOM 699 O O . ARG A 1 90 ? -6.327 6.629 17.348 1.00 95.50 90 ARG A O 1
ATOM 706 N N . VAL A 1 91 ? -7.559 5.889 15.594 1.00 97.44 91 VAL A N 1
ATOM 707 C CA . VAL A 1 91 ? -6.795 4.677 15.305 1.00 97.44 91 VAL A CA 1
ATOM 708 C C . VAL A 1 91 ? -6.590 4.600 13.804 1.00 97.44 91 VAL A C 1
ATOM 710 O O . VAL A 1 91 ? -7.533 4.786 13.037 1.00 97.44 91 VAL A O 1
ATOM 713 N N . SER A 1 92 ? -5.360 4.360 13.370 1.00 96.94 92 SER A N 1
ATOM 714 C CA . SER A 1 92 ? -5.058 4.110 11.968 1.00 96.94 92 SER A CA 1
ATOM 715 C C . SER A 1 92 ? -4.123 2.935 11.784 1.00 96.94 92 SER A C 1
ATOM 717 O O . SER A 1 92 ? -3.128 2.821 12.494 1.00 96.94 92 SER A O 1
ATOM 719 N N . PHE A 1 93 ? -4.422 2.107 10.792 1.00 97.25 93 PHE A N 1
ATOM 720 C CA . PHE A 1 93 ? -3.644 0.934 10.425 1.00 97.25 93 PHE A CA 1
ATOM 721 C C . PHE A 1 93 ? -3.189 1.066 8.969 1.00 97.25 93 PHE A C 1
ATOM 723 O O . PHE A 1 93 ? -3.997 1.365 8.089 1.00 97.25 93 PHE A O 1
ATOM 730 N N . GLY A 1 94 ? -1.884 0.951 8.709 1.00 93.19 94 GLY A N 1
ATOM 731 C CA . GLY A 1 94 ? -1.315 1.168 7.370 1.00 93.19 94 GLY A CA 1
ATOM 732 C C . GLY A 1 94 ? -1.617 2.562 6.793 1.00 93.19 94 GLY A C 1
ATOM 733 O O . GLY A 1 94 ? -1.713 2.736 5.583 1.00 93.19 94 GLY A O 1
ATOM 734 N N . GLY A 1 95 ? -1.845 3.558 7.657 1.00 92.12 95 GLY A N 1
ATOM 735 C CA . GLY A 1 95 ? -2.248 4.914 7.267 1.00 92.12 95 GLY A CA 1
ATOM 736 C C . GLY A 1 95 ? -3.747 5.110 6.991 1.00 92.12 95 GLY A C 1
ATOM 737 O O . GLY A 1 95 ? -4.169 6.254 6.816 1.00 92.12 95 GLY A O 1
ATOM 738 N N . LYS A 1 96 ? -4.568 4.052 7.006 1.00 94.00 96 LYS A N 1
ATOM 739 C CA . LYS A 1 96 ? -6.036 4.141 6.892 1.00 94.00 96 LYS A CA 1
ATOM 740 C C . LYS A 1 96 ? -6.660 4.376 8.265 1.00 94.00 96 LYS A C 1
ATOM 742 O O . LYS A 1 96 ? -6.207 3.786 9.238 1.00 94.00 96 LYS A O 1
ATOM 747 N N . ASN A 1 97 ? -7.673 5.238 8.369 1.00 95.12 97 ASN A N 1
ATOM 748 C CA . ASN A 1 97 ? -8.418 5.425 9.619 1.00 95.12 97 ASN A CA 1
ATOM 749 C C . ASN A 1 97 ? -9.344 4.225 9.848 1.00 95.12 97 ASN A C 1
ATOM 751 O O . ASN A 1 97 ? -10.197 3.966 9.008 1.00 95.12 97 ASN A O 1
ATOM 755 N N . VAL A 1 98 ? -9.178 3.544 10.981 1.00 97.19 98 VAL A N 1
ATOM 756 C CA . VAL A 1 98 ? -9.905 2.315 11.341 1.00 97.19 98 VAL A CA 1
ATOM 757 C C . VAL A 1 98 ? -10.666 2.468 12.661 1.00 97.19 98 VAL A C 1
ATOM 759 O O . VAL A 1 98 ? -11.062 1.488 13.282 1.00 97.19 98 VAL A O 1
ATOM 762 N N . LEU A 1 99 ? -10.878 3.707 13.122 1.00 95.00 99 LEU A N 1
ATOM 763 C CA . LEU A 1 99 ? -11.576 3.986 14.382 1.00 95.00 99 LEU A CA 1
ATOM 764 C C . LEU A 1 99 ? -12.975 3.344 14.435 1.00 95.00 99 LEU A C 1
ATOM 766 O O . LEU A 1 99 ? -13.368 2.830 15.476 1.00 95.00 99 LEU A O 1
ATOM 770 N N . ASN A 1 100 ? -13.691 3.324 13.307 1.00 95.06 100 ASN A N 1
ATOM 771 C CA . ASN A 1 100 ? -15.043 2.761 13.206 1.00 95.06 100 ASN A CA 1
ATOM 772 C C . ASN A 1 100 ? -15.067 1.222 13.130 1.00 95.06 100 ASN A C 1
ATOM 774 O O . ASN A 1 100 ? -16.135 0.626 13.208 1.00 95.06 100 ASN A O 1
ATOM 778 N N . GLU A 1 101 ? -13.912 0.574 12.967 1.00 95.38 101 GLU A N 1
ATOM 779 C CA . GLU A 1 101 ? -13.789 -0.891 12.919 1.00 95.38 101 GLU A CA 1
ATOM 780 C C . GLU A 1 101 ? -13.538 -1.498 14.310 1.00 95.38 101 GLU A C 1
ATOM 782 O O . GLU A 1 101 ? -13.506 -2.720 14.471 1.00 95.38 101 GLU A O 1
ATOM 787 N N . ILE A 1 102 ? -13.352 -0.654 15.330 1.00 95.44 102 ILE A N 1
ATOM 788 C CA . ILE A 1 102 ? -13.115 -1.089 16.705 1.00 95.44 102 ILE A CA 1
ATOM 789 C C . ILE A 1 102 ? -14.415 -1.628 17.294 1.00 95.44 102 ILE A C 1
ATOM 791 O O . ILE A 1 102 ? -15.434 -0.940 17.341 1.00 95.44 102 ILE A O 1
ATOM 795 N N . LYS A 1 103 ? -14.360 -2.858 17.805 1.00 94.31 103 LYS A N 1
ATOM 796 C CA . LYS A 1 103 ? -15.471 -3.487 18.522 1.00 94.31 103 LYS A CA 1
ATOM 797 C C . LYS A 1 103 ? -15.140 -3.504 20.010 1.00 94.31 103 LYS A C 1
ATOM 799 O O . LYS A 1 103 ? -14.240 -4.221 20.451 1.00 94.31 103 LYS A O 1
ATOM 804 N N . GLY A 1 104 ? -15.834 -2.662 20.776 1.00 92.38 104 GLY A N 1
ATOM 805 C CA . GLY A 1 104 ? -15.498 -2.388 22.173 1.00 92.38 104 GLY A CA 1
ATOM 806 C C . GLY A 1 104 ? -14.138 -1.698 22.271 1.00 92.38 104 GLY A C 1
ATOM 807 O O . GLY A 1 104 ? -13.995 -0.553 21.864 1.00 92.38 104 GLY A O 1
ATOM 808 N N . ASN A 1 105 ? -13.134 -2.425 22.760 1.00 94.31 105 ASN A N 1
ATOM 809 C CA . ASN A 1 105 ? -11.754 -1.948 22.890 1.00 94.31 105 ASN A CA 1
ATOM 810 C C . ASN A 1 105 ? -10.775 -2.726 21.998 1.00 94.31 105 ASN A C 1
ATOM 812 O O . ASN A 1 105 ? -9.564 -2.636 22.185 1.00 94.31 105 ASN A O 1
ATOM 816 N N . VAL A 1 106 ? -11.278 -3.532 21.058 1.00 97.19 106 VAL A N 1
ATOM 817 C CA . VAL A 1 106 ? -10.452 -4.424 20.241 1.00 97.19 106 VAL A CA 1
ATOM 818 C C . VAL A 1 106 ? -10.513 -4.017 18.776 1.00 97.19 106 VAL A C 1
ATOM 820 O O . VAL A 1 106 ? -11.587 -3.936 18.180 1.00 97.19 106 VAL A O 1
ATOM 823 N N . TYR A 1 107 ? -9.339 -3.814 18.185 1.00 97.69 107 TYR A N 1
ATOM 824 C CA . TYR A 1 107 ? -9.157 -3.711 16.742 1.00 97.69 107 TYR A CA 1
ATOM 825 C C . TYR A 1 107 ? -8.618 -5.037 16.194 1.00 97.69 107 TYR A C 1
ATOM 827 O O . TYR A 1 107 ? -7.643 -5.572 16.720 1.00 97.69 107 TYR A O 1
ATOM 835 N N . THR A 1 108 ? -9.231 -5.573 15.139 1.00 97.44 108 THR A N 1
ATOM 836 C CA . THR A 1 108 ? -8.729 -6.768 14.439 1.00 97.44 108 THR A CA 1
ATOM 837 C C . THR A 1 108 ? -8.109 -6.332 13.122 1.00 97.44 108 THR A C 1
ATOM 839 O O . THR A 1 108 ? -8.820 -5.846 12.250 1.00 97.44 108 THR A O 1
ATOM 842 N N . ALA A 1 109 ? -6.795 -6.496 12.975 1.00 96.00 109 ALA A N 1
ATOM 843 C CA . ALA A 1 109 ? -6.120 -6.129 11.735 1.00 96.00 109 ALA A CA 1
ATOM 844 C C . ALA A 1 109 ? -6.432 -7.112 10.593 1.00 96.00 109 ALA A C 1
ATOM 846 O O . ALA A 1 109 ? -6.716 -8.292 10.845 1.00 96.00 109 ALA A O 1
ATOM 847 N N . PRO A 1 110 ? -6.313 -6.657 9.333 1.00 94.06 110 PRO A N 1
ATOM 848 C CA . PRO A 1 110 ? -6.307 -7.542 8.178 1.00 94.06 110 PRO A CA 1
ATOM 849 C C . PRO A 1 110 ? -5.099 -8.489 8.205 1.00 94.06 110 PRO A C 1
ATOM 851 O O . PRO A 1 110 ? -4.226 -8.432 9.077 1.00 94.06 110 PRO A O 1
ATOM 854 N N . LEU A 1 111 ? -5.070 -9.399 7.236 1.00 93.88 111 LEU A N 1
ATOM 855 C CA . LEU A 1 111 ? -4.033 -10.413 7.115 1.00 93.88 111 LEU A CA 1
ATOM 856 C C . LEU A 1 111 ? -2.644 -9.774 6.935 1.00 93.88 111 LEU A C 1
ATOM 858 O O . LEU A 1 111 ? -2.392 -9.082 5.947 1.00 93.88 111 LEU A O 1
ATOM 862 N N . ILE A 1 112 ? -1.718 -10.043 7.858 1.00 91.75 112 ILE A N 1
ATOM 863 C CA . ILE A 1 112 ? -0.356 -9.496 7.784 1.00 91.75 112 ILE A CA 1
ATOM 864 C C . ILE A 1 112 ? 0.484 -10.276 6.766 1.00 91.75 112 ILE A C 1
ATOM 866 O O . ILE A 1 112 ? 0.752 -11.466 6.960 1.00 91.75 112 ILE A O 1
ATOM 870 N N . HIS A 1 113 ? 0.932 -9.596 5.712 1.00 90.06 113 HIS A N 1
ATOM 871 C CA . HIS A 1 113 ? 1.692 -10.190 4.604 1.00 90.06 113 HIS A CA 1
ATOM 872 C C . HIS A 1 113 ? 2.962 -9.415 4.215 1.00 90.06 113 HIS A C 1
ATOM 874 O O . HIS A 1 113 ? 3.732 -9.897 3.383 1.00 90.06 113 HIS A O 1
ATOM 880 N N . GLU A 1 114 ? 3.197 -8.252 4.822 1.00 90.44 114 GLU A N 1
ATOM 881 C CA . GLU A 1 114 ? 4.358 -7.399 4.575 1.00 90.44 114 GLU A CA 1
ATOM 882 C C . GLU A 1 114 ? 4.926 -6.834 5.884 1.00 90.44 114 GLU A C 1
ATOM 884 O O . GLU A 1 114 ? 4.262 -6.835 6.925 1.00 90.44 114 GLU A O 1
ATOM 889 N N . ASP A 1 115 ? 6.181 -6.389 5.821 1.00 91.62 115 ASP A N 1
ATOM 890 C CA . ASP A 1 115 ? 6.864 -5.711 6.921 1.00 91.62 115 ASP A CA 1
ATOM 891 C C . ASP A 1 115 ? 6.477 -4.225 7.002 1.00 91.62 115 ASP A C 1
ATOM 893 O O . ASP A 1 115 ? 5.927 -3.642 6.073 1.00 91.62 115 ASP A O 1
ATOM 897 N N . ASP A 1 116 ? 6.812 -3.608 8.133 1.00 90.25 116 ASP A N 1
ATOM 898 C CA . ASP A 1 116 ? 6.750 -2.169 8.404 1.00 90.25 116 ASP A CA 1
ATOM 899 C C . ASP A 1 116 ? 5.350 -1.539 8.322 1.00 90.25 116 ASP A C 1
ATOM 901 O O . ASP A 1 116 ? 5.201 -0.313 8.292 1.00 90.25 116 ASP A O 1
ATOM 905 N N . ILE A 1 117 ? 4.303 -2.365 8.407 1.00 93.44 117 ILE A N 1
ATOM 906 C CA . ILE A 1 117 ? 2.935 -1.887 8.620 1.00 93.44 117 ILE A CA 1
ATOM 907 C C . ILE A 1 117 ? 2.877 -1.130 9.954 1.00 93.44 117 ILE A C 1
ATOM 909 O O . ILE A 1 117 ? 3.485 -1.531 10.950 1.00 93.44 117 ILE A O 1
ATOM 913 N N . GLN A 1 118 ? 2.144 -0.018 9.991 1.00 96.50 118 GLN A N 1
ATOM 914 C CA . GLN A 1 118 ? 2.056 0.840 11.170 1.00 96.50 118 GLN A CA 1
ATOM 915 C C . GLN A 1 118 ? 0.644 0.836 11.766 1.00 96.50 118 GLN A C 1
ATOM 917 O O . GLN A 1 118 ? -0.317 1.127 11.056 1.00 96.50 118 GLN A O 1
ATOM 922 N N . LEU A 1 119 ? 0.533 0.589 13.074 1.00 97.62 119 LEU A N 1
ATOM 923 C CA . LEU A 1 119 ? -0.662 0.871 13.875 1.00 97.62 119 LEU A CA 1
ATOM 924 C C . LEU A 1 119 ? -0.403 2.123 14.715 1.00 97.62 119 LEU A C 1
ATOM 926 O O . LEU A 1 119 ? 0.517 2.150 15.528 1.00 97.62 119 LEU A O 1
ATOM 930 N N . GLU A 1 120 ? -1.213 3.158 14.528 1.00 98.12 120 GLU A N 1
ATOM 931 C CA . GLU A 1 120 ? -1.111 4.425 15.248 1.00 98.12 120 GLU A CA 1
ATOM 932 C C . GLU A 1 120 ? -2.399 4.719 16.004 1.00 98.12 120 GLU A C 1
ATOM 934 O O . GLU A 1 120 ? -3.485 4.664 15.430 1.00 98.12 120 GLU A O 1
ATOM 939 N N . ILE A 1 121 ? -2.276 5.027 17.292 1.00 97.88 121 ILE A N 1
ATOM 940 C CA . ILE A 1 121 ? -3.396 5.278 18.196 1.00 97.88 121 ILE A CA 1
ATOM 941 C C . ILE A 1 121 ? -3.122 6.573 18.948 1.00 97.88 121 ILE A C 1
ATOM 943 O O . ILE A 1 121 ? -2.022 6.782 19.452 1.00 97.88 121 ILE A O 1
ATOM 947 N N . SER A 1 122 ? -4.128 7.434 19.061 1.00 96.69 122 SER A N 1
ATOM 948 C CA . SER A 1 122 ? -4.056 8.634 19.896 1.00 96.69 122 SER A CA 1
ATOM 949 C C . SER A 1 122 ? -5.265 8.728 20.810 1.00 96.69 122 SER A C 1
ATOM 951 O O . SER A 1 122 ? -6.354 8.258 20.470 1.00 96.69 122 SER A O 1
ATOM 953 N N . PHE A 1 123 ? -5.061 9.368 21.954 1.00 97.06 123 PHE A N 1
ATOM 954 C CA . PHE A 1 123 ? -6.062 9.525 22.996 1.00 97.06 123 PHE A CA 1
ATOM 955 C C . PHE A 1 123 ? -6.409 11.000 23.185 1.00 97.06 123 PHE A C 1
ATOM 957 O O . PHE A 1 123 ? -5.633 11.897 22.849 1.00 97.06 123 PHE A O 1
ATOM 964 N N . GLN A 1 124 ? -7.595 11.252 23.723 1.00 95.31 124 GLN A N 1
ATOM 965 C CA . GLN A 1 124 ? -8.024 12.575 24.164 1.00 95.31 124 GLN A CA 1
ATOM 966 C C . GLN A 1 124 ? -8.687 12.477 25.528 1.00 95.31 124 GLN A C 1
ATOM 968 O O . GLN A 1 124 ? -9.246 11.435 25.877 1.00 95.31 124 GLN A O 1
ATOM 973 N N . LYS A 1 125 ? -8.636 13.567 26.294 1.00 94.81 125 LYS A N 1
ATOM 974 C CA . LYS A 1 125 ? -9.351 13.657 27.565 1.00 94.81 125 LYS A CA 1
ATOM 975 C C . LYS A 1 125 ? -10.838 13.429 27.296 1.00 94.81 125 LYS A C 1
ATOM 977 O O . LYS A 1 125 ? -11.411 14.093 26.435 1.00 94.81 125 LYS A O 1
ATOM 982 N N . GLY A 1 126 ? -11.430 12.458 27.980 1.00 84.12 126 GLY A N 1
ATOM 983 C CA . GLY A 1 126 ? -12.847 12.159 27.848 1.00 84.12 126 GLY A CA 1
ATOM 984 C C . GLY A 1 126 ? -13.663 13.367 28.294 1.00 84.12 126 GLY A C 1
ATOM 985 O O . GLY A 1 126 ? -13.456 13.891 29.389 1.00 84.12 126 GLY A O 1
ATOM 986 N N . SER A 1 127 ? -14.583 13.823 27.449 1.00 62.53 127 SER A N 1
ATOM 987 C CA . SER A 1 127 ? -15.688 14.655 27.909 1.00 62.53 127 SER A CA 1
ATOM 988 C C . SER A 1 127 ? -16.611 13.743 28.704 1.00 62.53 127 SER A C 1
ATOM 990 O O . SER A 1 127 ? -17.186 12.816 28.135 1.00 62.53 127 SER A O 1
ATOM 992 N N . SER A 1 128 ? -16.715 13.958 30.012 1.00 47.91 128 SER A N 1
ATOM 993 C CA . SER A 1 128 ? -17.655 13.238 30.866 1.00 47.91 128 SER A CA 1
ATOM 994 C C . SER A 1 128 ? -19.091 13.572 30.447 1.00 47.91 128 SER A C 1
ATOM 996 O O . SER A 1 128 ? -19.698 14.504 30.967 1.00 47.91 128 SER A O 1
ATOM 998 N N . SER A 1 129 ? -19.624 12.830 29.482 1.00 33.47 129 SER A N 1
ATOM 999 C CA . SER A 1 129 ? -21.052 12.563 29.396 1.00 33.47 129 SER A CA 1
ATOM 1000 C C . SER A 1 129 ? -21.225 11.165 29.968 1.00 33.47 129 SER A C 1
ATOM 1002 O O . SER A 1 129 ? -20.613 10.209 29.494 1.00 33.47 129 SER A O 1
ATOM 1004 N N . ALA A 1 130 ? -21.896 11.115 31.110 1.00 40.38 130 ALA A N 1
ATOM 1005 C CA . ALA A 1 130 ? -22.031 9.943 31.944 1.00 40.38 130 ALA A CA 1
ATOM 1006 C C . ALA A 1 130 ? -22.807 8.844 31.216 1.00 40.38 130 ALA A C 1
ATOM 1008 O O . ALA A 1 130 ? -24.003 8.984 30.999 1.00 40.38 130 ALA A O 1
ATOM 1009 N N . GLU A 1 131 ? -22.135 7.734 30.933 1.00 31.58 131 GLU A N 1
ATOM 1010 C CA . GLU A 1 131 ? -22.747 6.415 31.060 1.00 31.58 131 GLU A CA 1
ATOM 1011 C C . GLU A 1 131 ? -21.649 5.424 31.447 1.00 31.58 131 GLU A C 1
ATOM 1013 O O . GLU A 1 131 ? -20.992 4.762 30.647 1.00 31.58 131 GLU A O 1
ATOM 1018 N N . GLU A 1 132 ? -21.366 5.453 32.743 1.00 32.97 132 GLU A N 1
ATOM 1019 C CA . GLU A 1 132 ? -20.532 4.499 33.447 1.00 32.97 132 GLU A CA 1
ATOM 1020 C C . GLU A 1 132 ? -21.375 3.231 33.624 1.00 32.97 132 GLU A C 1
ATOM 1022 O O . GLU A 1 132 ? -22.397 3.230 34.306 1.00 32.97 132 GLU A O 1
ATOM 1027 N N . SER A 1 133 ? -20.994 2.148 32.955 1.00 27.62 133 SER A N 1
ATOM 1028 C CA . SER A 1 133 ? -21.558 0.824 33.204 1.00 27.62 133 SER A CA 1
ATOM 1029 C C . SER A 1 133 ? -20.439 -0.198 33.227 1.00 27.62 133 SER A C 1
ATOM 1031 O O . SER A 1 133 ? -20.008 -0.687 32.190 1.00 27.62 133 SER A O 1
ATOM 1033 N N . GLN A 1 134 ? -19.970 -0.487 34.437 1.00 31.94 134 GLN A N 1
ATOM 1034 C CA . GLN A 1 134 ? -19.452 -1.776 34.903 1.00 31.94 134 GLN A CA 1
ATOM 1035 C C . GLN A 1 134 ? -19.203 -1.665 36.422 1.00 31.94 134 GLN A C 1
ATOM 1037 O O . GLN A 1 134 ? -18.963 -0.554 36.894 1.00 31.94 134 GLN A O 1
ATOM 1042 N N . PRO A 1 135 ? -19.087 -2.762 37.197 1.00 42.47 135 PRO A N 1
ATOM 1043 C CA . PRO A 1 135 ? -19.564 -4.138 37.002 1.00 42.47 135 PRO A CA 1
ATOM 1044 C C . PRO A 1 135 ? -20.208 -4.732 38.286 1.00 42.47 135 PRO A C 1
ATOM 1046 O O . PRO A 1 135 ? -19.946 -4.286 39.399 1.00 42.47 135 PRO A O 1
ATOM 1049 N N . GLY A 1 136 ? -20.990 -5.807 38.158 1.00 27.83 136 GLY A N 1
ATOM 1050 C CA . GLY A 1 136 ? -21.422 -6.625 39.297 1.00 27.83 136 GLY A CA 1
ATOM 1051 C C . GLY A 1 136 ? -21.377 -8.109 38.946 1.00 27.83 136 GLY A C 1
ATOM 1052 O O . GLY A 1 136 ? -22.236 -8.593 38.217 1.00 27.83 136 GLY A O 1
ATOM 1053 N N . GLU A 1 137 ? -20.365 -8.820 39.441 1.00 33.88 137 GLU A N 1
ATOM 1054 C CA . GLU A 1 137 ? -20.320 -10.285 39.467 1.00 33.88 137 GLU A CA 1
ATOM 1055 C C . GLU A 1 137 ? -21.037 -10.803 40.721 1.00 33.88 137 GLU A C 1
ATOM 1057 O O . GLU A 1 137 ? -20.709 -10.380 41.828 1.00 33.88 137 GLU A O 1
ATOM 1062 N N . THR A 1 138 ? -21.951 -11.767 40.576 1.00 28.77 138 THR A N 1
ATOM 1063 C CA . THR A 1 138 ? -21.862 -13.079 41.255 1.00 28.77 138 THR A CA 1
ATOM 1064 C C . THR A 1 138 ? -22.897 -14.068 40.698 1.00 28.77 138 THR A C 1
ATOM 1066 O O . THR A 1 138 ? -24.060 -13.743 40.478 1.00 28.77 138 THR A O 1
ATOM 1069 N N . GLU A 1 139 ? -22.409 -15.280 40.432 1.00 31.03 139 GLU A N 1
ATOM 1070 C CA . GLU A 1 139 ? -23.083 -16.505 39.964 1.00 31.03 139 GLU A CA 1
ATOM 1071 C C . GLU A 1 139 ? -24.203 -16.962 40.952 1.00 31.03 139 GLU A C 1
ATOM 1073 O O . GLU A 1 139 ? -24.146 -16.585 42.115 1.00 31.03 139 GLU A O 1
ATOM 1078 N N . LYS A 1 140 ? -25.226 -17.807 40.697 1.00 32.34 140 LYS A N 1
ATOM 1079 C CA . LYS A 1 140 ? -25.449 -18.982 39.815 1.00 32.34 140 LYS A CA 1
ATOM 1080 C C . LYS A 1 140 ? -26.917 -19.514 40.046 1.00 32.34 140 LYS A C 1
ATOM 1082 O O . LYS A 1 140 ? -27.672 -18.839 40.735 1.00 32.34 140 LYS A O 1
ATOM 1087 N N . PRO A 1 141 ? -27.369 -20.691 39.543 1.00 37.56 141 PRO A N 1
ATOM 1088 C CA . PRO A 1 141 ? -28.294 -20.873 38.408 1.00 37.56 141 PRO A CA 1
ATOM 1089 C C . PRO A 1 141 ? -29.664 -21.526 38.750 1.00 37.56 141 PRO A C 1
ATOM 1091 O O . PRO A 1 141 ? -29.730 -22.313 39.683 1.00 37.56 141 PRO A O 1
ATOM 1094 N N . VAL A 1 142 ? -30.707 -21.377 37.911 1.00 27.66 142 VAL A N 1
ATOM 1095 C CA . VAL A 1 142 ? -31.773 -22.403 37.722 1.00 27.66 142 VAL A CA 1
ATOM 1096 C C . VAL A 1 142 ? -32.371 -22.301 36.302 1.00 27.66 142 VAL A C 1
ATOM 1098 O O . VAL A 1 142 ? -32.707 -21.217 35.836 1.00 27.66 142 VAL A O 1
ATOM 1101 N N . LYS A 1 143 ? -32.504 -23.447 35.620 1.00 31.16 143 LYS A N 1
ATOM 1102 C CA . LYS A 1 143 ? -33.210 -23.689 34.339 1.00 31.16 143 LYS A CA 1
ATOM 1103 C C . LYS A 1 143 ? -34.493 -24.511 34.646 1.00 31.16 143 LYS A C 1
ATOM 1105 O O . LYS A 1 143 ? -34.559 -25.101 35.719 1.00 31.16 143 LYS A O 1
ATOM 1110 N N . PRO A 1 144 ? -35.382 -24.777 33.674 1.00 42.16 144 PRO A N 1
ATOM 1111 C CA . PRO A 1 144 ? -36.542 -23.999 33.226 1.00 42.16 144 PRO A CA 1
ATOM 1112 C C . PRO A 1 144 ? -37.878 -24.734 33.516 1.00 42.16 144 PRO A C 1
ATOM 1114 O O . PRO A 1 144 ? -37.876 -25.916 33.853 1.00 42.16 144 PRO A O 1
ATOM 1117 N N . GLY A 1 145 ? -39.034 -24.112 33.259 1.00 24.88 145 GLY A N 1
ATOM 1118 C CA . GLY A 1 145 ? -40.260 -24.902 33.092 1.00 24.88 145 GLY A CA 1
ATOM 1119 C C . GLY A 1 145 ? -41.567 -24.123 32.968 1.00 24.88 145 GLY A C 1
ATOM 1120 O O . GLY A 1 145 ? -41.966 -23.450 33.908 1.00 24.88 145 GLY A O 1
ATOM 1121 N N . GLY A 1 146 ? -42.268 -24.349 31.852 1.00 24.86 146 GLY A N 1
ATOM 1122 C CA . GLY A 1 146 ? -43.731 -24.473 31.842 1.00 24.86 146 GLY A CA 1
ATOM 1123 C C . GLY A 1 146 ? -44.521 -23.367 31.138 1.00 24.86 146 GLY A C 1
ATOM 1124 O O . GLY A 1 146 ? -44.643 -22.267 31.658 1.00 24.86 146 GLY A O 1
ATOM 1125 N N . GLY A 1 147 ? -45.138 -23.715 30.004 1.00 27.03 147 GLY A N 1
ATOM 1126 C CA . GLY A 1 147 ? -46.141 -22.920 29.279 1.00 27.03 147 GLY A CA 1
ATOM 1127 C C . GLY A 1 147 ? -46.057 -23.227 27.780 1.00 27.03 147 GLY A C 1
ATOM 1128 O O . GLY A 1 147 ? -45.271 -22.599 27.090 1.00 27.03 147 GLY A O 1
ATOM 1129 N N . ASN A 1 148 ? -46.540 -24.371 27.289 1.00 29.80 148 ASN A N 1
ATOM 1130 C CA . ASN A 1 148 ? -47.938 -24.762 27.050 1.00 29.80 148 ASN A CA 1
ATOM 1131 C C . ASN A 1 148 ? -48.579 -24.018 25.867 1.00 29.80 148 ASN A C 1
ATOM 1133 O O . ASN A 1 148 ? -49.274 -23.038 26.089 1.00 29.80 148 ASN A O 1
ATOM 1137 N N . GLU A 1 149 ? -48.426 -24.554 24.652 1.00 29.95 149 GLU A N 1
ATOM 1138 C CA . GLU A 1 149 ? -49.416 -24.401 23.579 1.00 29.95 149 GLU A CA 1
ATOM 1139 C C . GLU A 1 149 ? -49.592 -25.741 22.854 1.00 29.95 149 GLU A C 1
ATOM 1141 O O . GLU A 1 149 ? -48.633 -26.430 22.507 1.00 29.95 149 GLU A O 1
ATOM 1146 N N . SER A 1 150 ? -50.855 -26.138 22.717 1.00 30.00 150 SER A N 1
ATOM 1147 C CA . SER A 1 150 ? -51.335 -27.412 22.194 1.00 30.00 150 SER A CA 1
ATOM 1148 C C . SER A 1 150 ? -52.098 -27.167 20.894 1.00 30.00 150 SER A C 1
ATOM 1150 O O . SER A 1 150 ? -52.949 -26.287 20.882 1.00 30.00 150 SER A O 1
ATOM 1152 N N . SER A 1 151 ? -51.809 -28.016 19.895 1.00 31.45 151 SER A N 1
ATOM 1153 C CA . SER A 1 151 ? -52.645 -28.572 18.802 1.00 31.45 151 SER A CA 1
ATOM 1154 C C . SER A 1 151 ? -53.716 -27.685 18.143 1.00 31.45 151 SER A C 1
ATOM 1156 O O . SER A 1 151 ? -54.574 -27.138 18.814 1.00 31.45 151 SER A O 1
ATOM 1158 N N . GLY A 1 152 ? -53.871 -27.623 16.822 1.00 26.39 152 GLY A N 1
ATOM 1159 C CA . GLY A 1 152 ? -53.315 -28.419 15.733 1.00 26.39 152 GLY A CA 1
ATOM 1160 C C . GLY A 1 152 ? -54.160 -28.231 14.459 1.00 26.39 152 GLY A C 1
ATOM 1161 O O . GLY A 1 152 ? -55.331 -27.871 14.540 1.00 26.39 152 GLY A O 1
ATOM 1162 N N . SER A 1 153 ? -53.515 -28.508 13.319 1.00 30.30 153 SER A N 1
ATOM 1163 C CA . SER A 1 153 ? -54.034 -29.005 12.025 1.00 30.30 153 SER A CA 1
ATOM 1164 C C . SER A 1 153 ? -55.179 -28.281 11.285 1.00 30.30 153 SER A C 1
ATOM 1166 O O . SER A 1 153 ? -56.330 -28.342 11.706 1.00 30.30 153 SER A O 1
ATOM 1168 N N . ASN A 1 154 ? -54.898 -27.783 10.070 1.00 30.09 154 ASN A N 1
ATOM 1169 C CA . ASN A 1 154 ? -55.269 -28.472 8.813 1.00 30.09 154 ASN A CA 1
ATOM 1170 C C . ASN A 1 154 ? -54.853 -27.674 7.554 1.00 30.09 154 ASN A C 1
ATOM 1172 O O . ASN A 1 154 ? -55.299 -26.552 7.340 1.00 30.09 154 ASN A O 1
ATOM 1176 N N . GLU A 1 155 ? -54.061 -28.312 6.694 1.00 34.06 155 GLU A N 1
ATOM 1177 C CA . GLU A 1 155 ? -54.051 -28.142 5.226 1.00 34.06 155 GLU A CA 1
ATOM 1178 C C . GLU A 1 155 ? -55.213 -28.979 4.622 1.00 34.06 155 GLU A C 1
ATOM 1180 O O . GLU A 1 155 ? -55.649 -29.905 5.319 1.00 34.06 155 GLU A O 1
ATOM 1185 N N . PRO A 1 156 ? -55.745 -28.737 3.388 1.00 36.44 156 PRO A N 1
ATOM 1186 C CA . PRO A 1 156 ? -54.944 -28.794 2.148 1.00 36.44 156 PRO A CA 1
ATOM 1187 C C . PRO A 1 156 ? -55.376 -27.951 0.906 1.00 36.44 156 PRO A C 1
ATOM 1189 O O . PRO A 1 156 ? -56.552 -27.796 0.599 1.00 36.44 156 PRO A O 1
ATOM 1192 N N . ALA A 1 157 ? -54.345 -27.583 0.130 1.00 29.73 157 ALA A N 1
ATOM 1193 C CA . ALA A 1 157 ? -54.154 -27.721 -1.331 1.00 29.73 157 ALA A CA 1
ATOM 1194 C C . ALA A 1 157 ? -54.875 -26.855 -2.407 1.00 29.73 157 ALA A C 1
ATOM 1196 O O . ALA A 1 157 ? -56.087 -26.654 -2.378 1.00 29.73 157 ALA A O 1
ATOM 1197 N N . LYS A 1 158 ? -54.061 -26.595 -3.462 1.00 30.12 158 LYS A N 1
ATOM 1198 C CA . LYS A 1 158 ? -54.331 -26.302 -4.899 1.00 30.12 158 LYS A CA 1
ATOM 1199 C C . LYS A 1 158 ? -54.571 -24.835 -5.283 1.00 30.12 158 LYS A C 1
ATOM 1201 O O . LYS A 1 158 ? -55.333 -24.159 -4.613 1.00 30.12 158 LYS A O 1
ATOM 1206 N N . ASP A 1 159 ? -54.032 -24.262 -6.362 1.00 29.91 159 ASP A N 1
ATOM 1207 C CA . ASP A 1 159 ? -53.157 -24.668 -7.481 1.00 29.91 159 ASP A CA 1
ATOM 1208 C C . ASP A 1 159 ? -52.715 -23.363 -8.206 1.00 29.91 159 ASP A C 1
ATOM 1210 O O . ASP A 1 159 ? -53.474 -22.395 -8.171 1.00 29.91 159 ASP A O 1
ATOM 1214 N N . ALA A 1 160 ? -51.580 -23.415 -8.931 1.00 30.83 160 ALA A N 1
ATOM 1215 C CA . ALA A 1 160 ? -51.242 -22.645 -10.155 1.00 30.83 160 ALA A CA 1
ATOM 1216 C C . ALA A 1 160 ? -51.014 -21.108 -10.030 1.00 30.83 160 ALA A C 1
ATOM 1218 O O . ALA A 1 160 ? -51.767 -20.406 -9.371 1.00 30.83 160 ALA A O 1
ATOM 1219 N N . ASP A 1 161 ? -50.047 -20.443 -10.669 1.00 29.20 161 ASP A N 1
ATOM 1220 C CA . ASP A 1 161 ? -49.021 -20.785 -11.665 1.00 29.20 161 ASP A CA 1
ATOM 1221 C C . ASP A 1 161 ? -48.078 -19.563 -11.824 1.00 29.20 161 ASP A C 1
ATOM 1223 O O . ASP A 1 161 ? -48.473 -18.447 -11.469 1.00 29.20 161 ASP A O 1
ATOM 1227 N N . SER A 1 162 ? -46.957 -19.751 -12.530 1.00 33.22 162 SER A N 1
ATOM 1228 C CA . SER A 1 162 ? -46.112 -18.750 -13.236 1.00 33.22 162 SER A CA 1
ATOM 1229 C C . SER A 1 162 ? -44.778 -18.306 -12.595 1.00 33.22 162 SER A C 1
ATOM 1231 O O . SER A 1 162 ? -44.672 -17.263 -11.950 1.00 33.22 162 SER A O 1
ATOM 1233 N N . ASP A 1 163 ? -43.760 -19.103 -12.942 1.00 31.28 163 ASP A N 1
ATOM 1234 C CA . ASP A 1 163 ? -42.430 -18.742 -13.468 1.00 31.28 163 ASP A CA 1
ATOM 1235 C C . ASP A 1 163 ? -41.326 -18.194 -12.546 1.00 31.28 163 ASP A C 1
ATOM 1237 O O . ASP A 1 163 ? -40.969 -17.015 -12.541 1.00 31.28 163 ASP A O 1
ATOM 1241 N N . GLU A 1 164 ? -40.653 -19.150 -11.896 1.00 29.88 164 GLU A N 1
ATOM 1242 C CA . GLU A 1 164 ? -39.202 -19.144 -11.702 1.00 29.88 164 GLU A CA 1
ATOM 1243 C C . GLU A 1 164 ? -38.481 -19.415 -13.036 1.00 29.88 164 GLU A C 1
ATOM 1245 O O . GLU A 1 164 ? -38.773 -20.388 -13.730 1.00 29.88 164 GLU A O 1
ATOM 1250 N N . ASN A 1 165 ? -37.450 -18.628 -13.344 1.00 30.17 165 ASN A N 1
ATOM 1251 C CA . ASN A 1 165 ? -36.267 -19.180 -13.999 1.00 30.17 165 ASN A CA 1
ATOM 1252 C C . ASN A 1 165 ? -35.034 -18.748 -13.205 1.00 30.17 165 ASN A C 1
ATOM 1254 O O . ASN A 1 165 ? -34.453 -17.684 -13.427 1.00 30.17 165 ASN A O 1
ATOM 1258 N N . ALA A 1 166 ? -34.706 -19.577 -12.219 1.00 29.89 166 ALA A N 1
ATOM 1259 C CA . ALA A 1 166 ? -33.389 -19.651 -11.630 1.00 29.89 166 ALA A CA 1
ATOM 1260 C C . ALA A 1 166 ? -32.518 -20.524 -12.538 1.00 29.89 166 ALA A C 1
ATOM 1262 O O . ALA A 1 166 ? -32.834 -21.688 -12.771 1.00 29.89 166 ALA A O 1
ATOM 1263 N N . GLU A 1 167 ? -31.389 -19.984 -12.982 1.00 28.80 167 GLU A N 1
ATOM 1264 C CA . GLU A 1 167 ? -30.246 -20.806 -13.365 1.00 28.80 167 GLU A CA 1
ATOM 1265 C C . GLU A 1 167 ? -29.150 -20.551 -12.324 1.00 28.80 167 GLU A C 1
ATOM 1267 O O . GLU A 1 167 ? -28.297 -19.673 -12.448 1.00 28.80 167 GLU A O 1
ATOM 1272 N N . GLU A 1 168 ? -29.252 -21.286 -11.215 1.00 30.22 168 GLU A N 1
ATOM 1273 C CA . GLU A 1 168 ? -28.138 -21.529 -10.307 1.00 30.22 168 GLU A CA 1
ATOM 1274 C C . GLU A 1 168 ? -27.226 -22.606 -10.904 1.00 30.22 168 GLU A C 1
ATOM 1276 O O . GLU A 1 168 ? -27.684 -23.652 -11.361 1.00 30.22 168 GLU A O 1
ATOM 1281 N N . GLY A 1 169 ? -25.918 -22.391 -10.760 1.00 25.14 169 GLY A N 1
ATOM 1282 C CA . GLY A 1 169 ? -24.950 -23.477 -10.653 1.00 25.14 169 GLY A CA 1
ATOM 1283 C C . GLY A 1 169 ? -23.942 -23.565 -11.795 1.00 25.14 169 GLY A C 1
ATOM 1284 O O . GLY A 1 169 ? -24.166 -24.221 -12.800 1.00 25.14 169 GLY A O 1
ATOM 1285 N N . SER A 1 170 ? -22.724 -23.080 -11.561 1.00 28.36 170 SER A N 1
ATOM 1286 C CA . SER A 1 170 ? -21.735 -23.988 -10.978 1.00 28.36 170 SER A CA 1
ATOM 1287 C C . SER A 1 170 ? -20.471 -23.243 -10.566 1.00 28.36 170 SER A C 1
ATOM 1289 O O . SER A 1 170 ? -19.767 -22.621 -11.358 1.00 28.36 170 SER A O 1
ATOM 1291 N N . ILE A 1 171 ? -20.171 -23.389 -9.283 1.00 36.44 171 ILE A N 1
ATOM 1292 C CA . ILE A 1 171 ? -18.875 -23.156 -8.666 1.00 36.44 171 ILE A CA 1
ATOM 1293 C C . ILE A 1 171 ? -17.852 -24.035 -9.393 1.00 36.44 171 ILE A C 1
ATOM 1295 O O . ILE A 1 171 ? -17.931 -25.259 -9.311 1.00 36.44 171 ILE A O 1
ATOM 1299 N N . ASN A 1 172 ? -16.861 -23.430 -10.046 1.00 32.31 172 ASN A N 1
ATOM 1300 C CA . ASN A 1 172 ? -15.604 -24.116 -10.320 1.00 32.31 172 ASN A CA 1
ATOM 1301 C C . ASN A 1 172 ? -14.559 -23.644 -9.315 1.00 32.31 172 ASN A C 1
ATOM 1303 O O . ASN A 1 172 ? -13.929 -22.596 -9.433 1.00 32.31 172 ASN A O 1
ATOM 1307 N N . LYS A 1 173 ? -14.418 -24.474 -8.284 1.00 40.59 173 LYS A N 1
ATOM 1308 C CA . LYS A 1 173 ? -13.287 -24.503 -7.375 1.00 40.59 173 LYS A CA 1
ATOM 1309 C C . LYS A 1 173 ? -12.143 -25.221 -8.089 1.00 40.59 173 LYS A C 1
ATOM 1311 O O . LYS A 1 173 ? -12.234 -26.419 -8.326 1.00 40.59 173 LYS A O 1
ATOM 1316 N N . GLY A 1 174 ? -11.060 -24.490 -8.328 1.00 32.91 174 GLY A N 1
ATOM 1317 C CA . GLY A 1 174 ? -9.749 -25.043 -8.648 1.00 32.91 174 GLY A CA 1
ATOM 1318 C C . GLY A 1 174 ? -9.418 -25.087 -10.133 1.00 32.91 174 GLY A C 1
ATOM 1319 O O . GLY A 1 174 ? -9.650 -26.093 -10.785 1.00 32.91 174 GLY A O 1
ATOM 1320 N N . ASP A 1 175 ? -8.727 -24.053 -10.608 1.00 27.44 175 ASP A N 1
ATOM 1321 C CA . ASP A 1 175 ? -7.518 -24.305 -11.385 1.00 27.44 175 ASP A CA 1
ATOM 1322 C C . ASP A 1 175 ? -6.457 -23.255 -11.038 1.00 27.44 175 ASP A C 1
ATOM 1324 O O . ASP A 1 175 ? -6.650 -22.047 -11.193 1.00 27.44 175 ASP A O 1
ATOM 1328 N N . GLN A 1 176 ? -5.331 -23.733 -10.512 1.00 42.94 176 GLN A N 1
ATOM 1329 C CA . GLN A 1 176 ? -4.090 -22.976 -10.468 1.00 42.94 176 GLN A CA 1
ATOM 1330 C C . GLN A 1 176 ? -3.493 -22.988 -11.875 1.00 42.94 176 GLN A C 1
ATOM 1332 O O . GLN A 1 176 ? -2.451 -23.587 -12.123 1.00 42.94 176 GLN A O 1
ATOM 1337 N N . SER A 1 177 ? -4.117 -22.261 -12.786 1.00 35.78 177 SER A N 1
ATOM 1338 C CA . SER A 1 177 ? -3.504 -21.896 -14.049 1.00 35.78 177 SER A CA 1
ATOM 1339 C C . SER A 1 177 ? -3.501 -20.382 -14.109 1.00 35.78 177 SER A C 1
ATOM 1341 O O . SER A 1 177 ? -4.521 -19.758 -14.379 1.00 35.78 177 SER A O 1
ATOM 1343 N N . LYS A 1 178 ? -2.338 -19.803 -13.799 1.00 45.47 178 LYS A N 1
ATOM 1344 C CA . LYS A 1 178 ? -1.960 -18.432 -14.143 1.00 45.47 178 LYS A CA 1
ATOM 1345 C C . LYS A 1 178 ? -2.442 -18.159 -15.576 1.00 45.47 178 LYS A C 1
ATOM 1347 O O . LYS A 1 178 ? -1.822 -18.704 -16.493 1.00 45.47 178 LYS A O 1
ATOM 1352 N N . PRO A 1 179 ? -3.513 -17.380 -15.806 1.00 35.91 179 PRO A N 1
ATOM 1353 C CA . PRO A 1 179 ? -3.749 -16.923 -17.148 1.00 35.91 179 PRO A CA 1
ATOM 1354 C C . PRO A 1 179 ? -2.732 -15.801 -17.337 1.00 35.91 179 PRO A C 1
ATOM 1356 O O . PRO A 1 179 ? -2.668 -14.854 -16.557 1.00 35.91 179 PRO A O 1
ATOM 1359 N N . GLU A 1 180 ? -1.861 -15.931 -18.328 1.00 42.97 180 GLU A N 1
ATOM 1360 C CA . GLU A 1 180 ? -1.216 -14.740 -18.867 1.00 42.97 180 GLU A CA 1
ATOM 1361 C C . GLU A 1 180 ? -2.302 -13.984 -19.638 1.00 42.97 180 GLU A C 1
ATOM 1363 O O . GLU A 1 180 ? -2.392 -14.071 -20.858 1.00 42.97 180 GLU A O 1
ATOM 1368 N N . THR A 1 181 ? -3.210 -13.340 -18.902 1.00 55.19 181 THR A N 1
ATOM 1369 C CA . THR A 1 181 ? -4.183 -12.405 -19.455 1.00 55.19 181 THR A CA 1
ATOM 1370 C C . THR A 1 181 ? -3.410 -11.231 -20.039 1.00 55.19 181 THR A C 1
ATOM 1372 O O . THR A 1 181 ? -2.438 -10.737 -19.452 1.00 55.19 181 THR A O 1
ATOM 1375 N N . GLY A 1 182 ? -3.792 -10.814 -21.245 1.00 72.81 182 GLY A N 1
ATOM 1376 C CA . GLY A 1 182 ? -3.158 -9.693 -21.916 1.00 72.81 182 GLY A CA 1
ATOM 1377 C C . GLY A 1 182 ? -3.311 -8.418 -21.090 1.00 72.81 182 GLY A C 1
ATOM 1378 O O . GLY A 1 182 ? -4.261 -8.252 -20.327 1.00 72.81 182 GLY A O 1
ATOM 1379 N N . LYS A 1 183 ? -2.385 -7.470 -21.261 1.00 81.44 183 LYS A N 1
ATOM 1380 C CA . LYS A 1 183 ? -2.444 -6.161 -20.586 1.00 81.44 183 LYS A CA 1
ATOM 1381 C C . LYS A 1 183 ? -3.790 -5.444 -20.793 1.00 81.44 183 LYS A C 1
ATOM 1383 O O . LYS A 1 183 ? -4.222 -4.694 -19.922 1.00 81.44 183 LYS A O 1
ATOM 1388 N N . GLU A 1 184 ? -4.429 -5.670 -21.942 1.00 80.94 184 GLU A N 1
ATOM 1389 C CA . GLU A 1 184 ? -5.753 -5.138 -22.282 1.00 80.94 184 GLU A CA 1
ATOM 1390 C C . GLU A 1 184 ? -6.871 -5.827 -21.493 1.00 80.94 184 GLU A C 1
ATOM 1392 O O . GLU A 1 184 ? -7.687 -5.136 -20.890 1.00 80.94 184 GLU A O 1
ATOM 1397 N N . ASP A 1 185 ? -6.832 -7.156 -21.376 1.00 84.38 185 ASP A N 1
ATOM 1398 C CA . ASP A 1 185 ? -7.796 -7.929 -20.582 1.00 84.38 185 ASP A CA 1
ATOM 1399 C C . ASP A 1 185 ? -7.797 -7.479 -19.114 1.00 84.38 185 ASP A C 1
ATOM 1401 O O . ASP A 1 185 ? -8.853 -7.331 -18.498 1.00 84.38 185 ASP A O 1
ATOM 1405 N N . ILE A 1 186 ? -6.608 -7.194 -18.567 1.00 85.75 186 ILE A N 1
ATOM 1406 C CA . ILE A 1 186 ? -6.461 -6.681 -17.200 1.00 85.75 186 ILE A CA 1
ATOM 1407 C C . ILE A 1 186 ? -7.113 -5.297 -17.061 1.00 85.75 186 ILE A C 1
ATOM 1409 O O . ILE A 1 186 ? -7.754 -5.015 -16.051 1.00 85.75 186 ILE A O 1
ATOM 1413 N N . LEU A 1 187 ? -6.979 -4.417 -18.059 1.00 84.62 187 LEU A N 1
ATOM 1414 C CA . LEU A 1 187 ? -7.609 -3.091 -18.035 1.00 84.62 187 LEU A CA 1
ATOM 1415 C C . LEU A 1 187 ? -9.134 -3.172 -18.117 1.00 84.62 187 LEU A C 1
ATOM 1417 O O . LEU A 1 187 ? -9.811 -2.410 -17.431 1.00 84.62 187 LEU A O 1
ATOM 1421 N N . ASP A 1 188 ? -9.665 -4.080 -18.926 1.00 87.75 188 ASP A N 1
ATOM 1422 C CA . ASP A 1 188 ? -11.109 -4.271 -19.055 1.00 87.75 188 ASP A CA 1
ATOM 1423 C C . ASP A 1 188 ? -11.707 -4.901 -17.792 1.00 87.75 188 ASP A C 1
ATOM 1425 O O . ASP A 1 188 ? -12.815 -4.558 -17.377 1.00 87.75 188 ASP A O 1
ATOM 1429 N N . GLU A 1 189 ? -10.971 -5.800 -17.135 1.00 87.38 189 GLU A N 1
ATOM 1430 C CA . GLU A 1 189 ? -11.366 -6.346 -15.839 1.00 87.38 189 GLU A CA 1
ATOM 1431 C C . GLU A 1 189 ? -11.360 -5.274 -14.740 1.00 87.38 189 GLU A C 1
ATOM 1433 O O . GLU A 1 189 ? -12.270 -5.234 -13.913 1.00 87.38 189 GLU A O 1
ATOM 1438 N N . LEU A 1 190 ? -10.395 -4.352 -14.769 1.00 87.94 190 LEU A N 1
ATOM 1439 C CA . LEU A 1 190 ? -10.362 -3.200 -13.868 1.00 87.94 190 LEU A CA 1
ATOM 1440 C C . LEU A 1 190 ? -11.555 -2.258 -14.075 1.00 87.94 190 LEU A C 1
ATOM 1442 O O . LEU A 1 190 ? -12.154 -1.834 -13.088 1.00 87.94 190 LEU A O 1
ATOM 1446 N N . ASP A 1 191 ? -11.941 -1.981 -15.322 1.00 88.12 191 ASP A N 1
ATOM 1447 C CA . ASP A 1 191 ? -13.118 -1.155 -15.623 1.00 88.12 191 ASP A CA 1
ATOM 1448 C C . ASP A 1 191 ? -14.414 -1.830 -15.128 1.00 88.12 191 ASP A C 1
ATOM 1450 O O . ASP A 1 191 ? -15.268 -1.176 -14.527 1.00 88.12 191 ASP A O 1
ATOM 1454 N N . LYS A 1 192 ? -14.537 -3.157 -15.292 1.00 88.44 192 LYS A N 1
ATOM 1455 C CA . LYS A 1 192 ? -15.667 -3.937 -14.750 1.00 88.44 192 LYS A CA 1
ATOM 1456 C C . LYS A 1 192 ? -15.725 -3.879 -13.226 1.00 88.44 192 LYS A C 1
ATOM 1458 O O . LYS A 1 192 ? -16.809 -3.739 -12.662 1.00 88.44 192 LYS A O 1
ATOM 1463 N N . ILE A 1 193 ? -14.580 -3.984 -12.550 1.00 86.56 193 ILE A N 1
ATOM 1464 C CA . ILE A 1 193 ? -14.518 -3.874 -11.088 1.00 86.56 193 ILE A CA 1
ATOM 1465 C C . ILE A 1 193 ? -14.905 -2.459 -10.640 1.00 86.56 193 ILE A C 1
ATOM 1467 O O . ILE A 1 193 ? -15.681 -2.323 -9.695 1.00 86.56 193 ILE A O 1
ATOM 1471 N N . ASP A 1 194 ? -14.432 -1.417 -11.328 1.00 85.81 194 ASP A N 1
ATOM 1472 C CA . ASP A 1 194 ? -14.798 -0.025 -11.039 1.00 85.81 194 ASP A CA 1
ATOM 1473 C C . ASP A 1 194 ? -16.319 0.192 -11.194 1.00 85.81 194 ASP A C 1
ATOM 1475 O O . ASP A 1 194 ? -16.948 0.825 -10.339 1.00 85.81 194 ASP A O 1
ATOM 1479 N N . ASP A 1 195 ? -16.933 -0.393 -12.227 1.00 87.69 195 ASP A N 1
ATOM 1480 C CA . ASP A 1 195 ? -18.383 -0.375 -12.439 1.00 87.69 195 ASP A CA 1
ATOM 1481 C C . ASP A 1 195 ? -19.152 -1.102 -11.326 1.00 87.69 195 ASP A C 1
ATOM 1483 O O . ASP A 1 195 ? -20.127 -0.555 -10.798 1.00 87.69 195 ASP A O 1
ATOM 1487 N N . LEU A 1 196 ? -18.706 -2.300 -10.930 1.00 84.94 196 LEU A N 1
ATOM 1488 C CA . LEU A 1 196 ? -19.319 -3.079 -9.847 1.00 84.94 196 LEU A CA 1
ATOM 1489 C C . LEU A 1 196 ? -19.241 -2.327 -8.516 1.00 84.94 196 LEU A C 1
ATOM 1491 O O . LEU A 1 196 ? -20.260 -2.154 -7.849 1.00 84.94 196 LEU A O 1
ATOM 1495 N N . LEU A 1 197 ? -18.064 -1.799 -8.170 1.00 82.06 197 LEU A N 1
ATOM 1496 C CA . LEU A 1 197 ? -17.852 -1.008 -6.956 1.00 82.06 197 LEU A CA 1
ATOM 1497 C C . LEU A 1 197 ? -18.699 0.275 -6.922 1.00 82.06 197 LEU A C 1
ATOM 1499 O O . LEU A 1 197 ? -19.007 0.765 -5.833 1.00 82.06 197 LEU A O 1
ATOM 1503 N N . THR A 1 198 ? -19.074 0.815 -8.087 1.00 82.94 198 THR A N 1
ATOM 1504 C CA . THR A 1 198 ? -19.845 2.062 -8.205 1.00 82.94 198 THR A CA 1
ATOM 1505 C C . THR A 1 198 ? -21.362 1.839 -8.244 1.00 82.94 198 THR A C 1
ATOM 1507 O O . THR A 1 198 ? -22.099 2.672 -7.719 1.00 82.94 198 THR A O 1
ATOM 1510 N N . LYS A 1 199 ? -21.846 0.751 -8.862 1.00 78.50 199 LYS A N 1
ATOM 1511 C CA . LYS A 1 199 ? -23.281 0.519 -9.136 1.00 78.50 199 LYS A CA 1
ATOM 1512 C C . LYS A 1 199 ? -23.933 -0.570 -8.276 1.00 78.50 199 LYS A C 1
ATOM 1514 O O . LYS A 1 199 ? -25.155 -0.580 -8.175 1.00 78.50 199 LYS A O 1
ATOM 1519 N N . GLY A 1 200 ? -23.163 -1.496 -7.703 1.00 69.19 200 GLY A N 1
ATOM 1520 C CA . GLY A 1 200 ? -23.706 -2.669 -7.011 1.00 69.19 200 GLY A CA 1
ATOM 1521 C C . GLY A 1 200 ? -24.032 -2.429 -5.534 1.00 69.19 200 GLY A C 1
ATOM 1522 O O . GLY A 1 200 ? -23.221 -1.863 -4.794 1.00 69.19 200 GLY A O 1
ATOM 1523 N N . GLU A 1 201 ? -25.178 -2.944 -5.079 1.00 67.50 201 GLU A N 1
ATOM 1524 C CA . GLU A 1 201 ? -25.452 -3.197 -3.656 1.00 67.50 201 GLU A CA 1
ATOM 1525 C C . GLU A 1 201 ? -24.599 -4.381 -3.177 1.00 67.50 201 GLU A C 1
ATOM 1527 O O . GLU A 1 201 ? -25.073 -5.492 -2.974 1.00 67.50 201 GLU A O 1
ATOM 1532 N N . LEU A 1 202 ? -23.293 -4.152 -3.069 1.00 70.69 202 LEU A N 1
ATOM 1533 C CA . LEU A 1 202 ? -22.338 -5.159 -2.625 1.00 70.69 202 LEU A CA 1
ATOM 1534 C C . LEU A 1 202 ? -22.311 -5.244 -1.106 1.00 70.69 202 LEU A C 1
ATOM 1536 O O . LEU A 1 202 ? -22.268 -4.222 -0.408 1.00 70.69 202 LEU A O 1
ATOM 1540 N N . THR A 1 203 ? -22.245 -6.469 -0.594 1.00 78.44 203 THR A N 1
ATOM 1541 C CA . THR A 1 203 ? -21.985 -6.687 0.825 1.00 78.44 203 THR A CA 1
ATOM 1542 C C . THR A 1 203 ? -20.573 -6.199 1.191 1.00 78.44 203 THR A C 1
ATOM 1544 O O . THR A 1 203 ? -19.688 -6.106 0.330 1.00 78.44 203 THR A O 1
ATOM 1547 N N . PRO A 1 204 ? -20.304 -5.887 2.474 1.00 79.38 204 PRO A N 1
ATOM 1548 C CA . PRO A 1 204 ? -18.976 -5.442 2.901 1.00 79.38 204 PRO A CA 1
ATOM 1549 C C . PRO A 1 204 ? -17.847 -6.420 2.543 1.00 79.38 204 PRO A C 1
ATOM 1551 O O . PRO A 1 204 ? -16.743 -5.977 2.243 1.00 79.38 204 PRO A O 1
ATOM 1554 N N . ALA A 1 205 ? -18.131 -7.726 2.541 1.00 80.19 205 ALA A N 1
ATOM 1555 C CA . ALA A 1 205 ? -17.155 -8.766 2.224 1.00 80.19 205 ALA A CA 1
ATOM 1556 C C . ALA A 1 205 ? -16.828 -8.824 0.721 1.00 80.19 205 ALA A C 1
ATOM 1558 O O . ALA A 1 205 ? -15.658 -8.837 0.353 1.00 80.19 205 ALA A O 1
ATOM 1559 N N . GLU A 1 206 ? -17.840 -8.779 -0.150 1.00 81.69 206 GLU A N 1
ATOM 1560 C CA . GLU A 1 206 ? -17.635 -8.792 -1.609 1.00 81.69 206 GLU A CA 1
ATOM 1561 C C . GLU A 1 206 ? -16.921 -7.527 -2.087 1.00 81.69 206 GLU A C 1
ATOM 1563 O O . GLU A 1 206 ? -16.091 -7.564 -2.993 1.00 81.69 206 GLU A O 1
ATOM 1568 N N . ARG A 1 207 ? -17.204 -6.387 -1.445 1.00 80.38 207 ARG A N 1
ATOM 1569 C CA . ARG A 1 207 ? -16.489 -5.139 -1.712 1.00 80.38 207 ARG A CA 1
ATOM 1570 C C . ARG A 1 207 ? -15.007 -5.243 -1.338 1.00 80.38 207 ARG A C 1
ATOM 1572 O O . ARG A 1 207 ? -14.179 -4.734 -2.090 1.00 80.38 207 ARG A O 1
ATOM 1579 N N . GLU A 1 208 ? -14.672 -5.871 -0.209 1.00 84.06 208 GLU A N 1
ATOM 1580 C CA . GLU A 1 208 ? -13.278 -6.095 0.208 1.00 84.06 208 GLU A CA 1
ATOM 1581 C C . GLU A 1 208 ? -12.555 -7.013 -0.791 1.00 84.06 208 GLU A C 1
ATOM 1583 O O . GLU A 1 208 ? -11.468 -6.672 -1.255 1.00 84.06 208 GLU A O 1
ATOM 1588 N N . GLU A 1 209 ? -13.196 -8.104 -1.218 1.00 85.75 209 GLU A N 1
ATOM 1589 C CA . GLU A 1 209 ? -12.644 -9.031 -2.213 1.00 85.75 209 GLU A CA 1
ATOM 1590 C C . GLU A 1 209 ? -12.424 -8.361 -3.582 1.00 85.75 209 GLU A C 1
ATOM 1592 O O . GLU A 1 209 ? -11.350 -8.487 -4.177 1.00 85.75 209 GLU A O 1
ATOM 1597 N N . LEU A 1 210 ? -13.390 -7.569 -4.062 1.00 84.50 210 LEU A N 1
ATOM 1598 C CA . LEU A 1 210 ? -13.244 -6.799 -5.302 1.00 84.50 210 LEU A CA 1
ATOM 1599 C C . LEU A 1 210 ? -12.128 -5.751 -5.209 1.00 84.50 210 LEU A C 1
ATOM 1601 O O . LEU A 1 210 ? -11.409 -5.541 -6.185 1.00 84.50 210 LEU A O 1
ATOM 1605 N N . GLN A 1 211 ? -11.943 -5.112 -4.051 1.00 84.62 211 GLN A N 1
ATOM 1606 C CA . GLN A 1 211 ? -10.850 -4.159 -3.828 1.00 84.62 211 GLN A CA 1
ATOM 1607 C C . GLN A 1 211 ? -9.476 -4.840 -3.775 1.00 84.62 211 GLN A C 1
ATOM 1609 O O . GLN A 1 211 ? -8.494 -4.298 -4.299 1.00 84.62 211 GLN A O 1
ATOM 1614 N N . GLU A 1 212 ? -9.381 -6.026 -3.172 1.00 86.81 212 GLU A N 1
ATOM 1615 C CA . GLU A 1 212 ? -8.157 -6.829 -3.207 1.00 86.81 212 GLU A CA 1
ATOM 1616 C C . GLU A 1 212 ? -7.827 -7.246 -4.643 1.00 86.81 212 GLU A C 1
ATOM 1618 O O . GLU A 1 212 ? -6.694 -7.052 -5.093 1.00 86.81 212 GLU A O 1
ATOM 1623 N N . LYS A 1 213 ? -8.825 -7.718 -5.399 1.00 86.81 213 LYS A N 1
ATOM 1624 C CA . LYS A 1 213 ? -8.667 -8.089 -6.810 1.00 86.81 213 LYS A CA 1
ATOM 1625 C C . LYS A 1 213 ? -8.243 -6.899 -7.675 1.00 86.81 213 LYS A C 1
ATOM 1627 O O . LYS A 1 213 ? -7.295 -7.012 -8.450 1.00 86.81 213 LYS A O 1
ATOM 1632 N N . GLN A 1 214 ? -8.867 -5.736 -7.487 1.00 87.44 214 GLN A N 1
ATOM 1633 C CA . GLN A 1 214 ? -8.477 -4.483 -8.143 1.00 87.44 214 GLN A CA 1
ATOM 1634 C C . GLN A 1 214 ? -7.002 -4.151 -7.878 1.00 87.44 214 GLN A C 1
ATOM 1636 O O . GLN A 1 214 ? -6.249 -3.832 -8.799 1.00 87.44 214 GLN A O 1
ATOM 1641 N N . THR A 1 215 ? -6.570 -4.263 -6.619 1.00 85.62 215 THR A N 1
ATOM 1642 C CA . THR A 1 215 ? -5.190 -3.963 -6.216 1.00 85.62 215 THR A CA 1
ATOM 1643 C C . THR A 1 215 ? -4.194 -4.923 -6.868 1.00 85.62 215 THR A C 1
ATOM 1645 O O . THR A 1 215 ? -3.165 -4.476 -7.381 1.00 85.62 215 THR A O 1
ATOM 1648 N N . GLN A 1 216 ? -4.510 -6.221 -6.900 1.00 87.44 216 GLN A N 1
ATOM 1649 C CA . GLN A 1 216 ? -3.673 -7.243 -7.534 1.00 87.44 216 GLN A CA 1
ATOM 1650 C C . GLN A 1 216 ? -3.515 -6.993 -9.037 1.00 87.44 216 GLN A C 1
ATOM 1652 O O . GLN A 1 216 ? -2.390 -6.984 -9.537 1.00 87.44 216 GLN A O 1
ATOM 1657 N N . LEU A 1 217 ? -4.613 -6.704 -9.740 1.00 87.62 217 LEU A N 1
ATOM 1658 C CA . LEU A 1 217 ? -4.600 -6.413 -11.176 1.00 87.62 217 LEU A CA 1
ATOM 1659 C C . LEU A 1 217 ? -3.802 -5.139 -11.500 1.00 87.62 217 LEU A C 1
ATOM 1661 O O . LEU A 1 217 ? -3.014 -5.119 -12.447 1.00 87.62 217 LEU A O 1
ATOM 1665 N N . ILE A 1 218 ? -3.926 -4.084 -10.682 1.00 86.50 218 ILE A N 1
ATOM 1666 C CA . ILE A 1 218 ? -3.110 -2.866 -10.831 1.00 86.50 218 ILE A CA 1
ATOM 1667 C C . ILE A 1 218 ? -1.626 -3.177 -10.647 1.00 86.50 218 ILE A C 1
ATOM 1669 O O . ILE A 1 218 ? -0.793 -2.679 -11.411 1.00 86.50 218 ILE A O 1
ATOM 1673 N N . GLU A 1 219 ? -1.267 -3.951 -9.621 1.00 86.38 219 GLU A N 1
ATOM 1674 C CA . GLU A 1 219 ? 0.126 -4.304 -9.360 1.00 86.38 219 GLU A CA 1
ATOM 1675 C C . GLU A 1 219 ? 0.708 -5.153 -10.490 1.00 86.38 219 GLU A C 1
ATOM 1677 O O . GLU A 1 219 ? 1.813 -4.866 -10.967 1.00 86.38 219 GLU A O 1
ATOM 1682 N N . GLU A 1 220 ? -0.041 -6.150 -10.953 1.00 87.06 220 GLU A N 1
ATOM 1683 C CA . GLU A 1 220 ? 0.377 -7.017 -12.041 1.00 87.06 220 GLU A CA 1
ATOM 1684 C C . GLU A 1 220 ? 0.594 -6.221 -13.329 1.00 87.06 220 GLU A C 1
ATOM 1686 O O . GLU A 1 220 ? 1.691 -6.256 -13.895 1.00 87.06 220 GLU A O 1
ATOM 1691 N N . LEU A 1 221 ? -0.390 -5.420 -13.743 1.00 85.62 221 LEU A N 1
ATOM 1692 C CA . LEU A 1 221 ? -0.287 -4.605 -14.948 1.00 85.62 221 LEU A CA 1
ATOM 1693 C C . LEU A 1 221 ? 0.854 -3.588 -14.847 1.00 85.62 221 LEU A C 1
ATOM 1695 O O . LEU A 1 221 ? 1.636 -3.418 -15.784 1.00 85.62 221 LEU A O 1
ATOM 1699 N N . THR A 1 222 ? 1.023 -2.961 -13.679 1.00 84.00 222 THR A N 1
ATOM 1700 C CA . THR A 1 222 ? 2.151 -2.053 -13.423 1.00 84.00 222 THR A CA 1
ATOM 1701 C C . THR A 1 222 ? 3.486 -2.778 -13.601 1.00 84.00 222 THR A C 1
ATOM 1703 O O . THR A 1 222 ? 4.405 -2.253 -14.234 1.00 84.00 222 THR A O 1
ATOM 1706 N N . LYS A 1 223 ? 3.612 -4.004 -13.084 1.00 84.00 223 LYS A N 1
ATOM 1707 C CA . LYS A 1 223 ? 4.820 -4.823 -13.227 1.00 84.00 223 LYS A CA 1
ATOM 1708 C C . LYS A 1 223 ? 5.065 -5.216 -14.683 1.00 84.00 223 LYS A C 1
ATOM 1710 O O . LYS A 1 223 ? 6.210 -5.127 -15.133 1.00 84.00 223 LYS A O 1
ATOM 1715 N N . GLN A 1 224 ? 4.023 -5.607 -15.417 1.00 82.19 224 GLN A N 1
ATOM 1716 C CA . GLN A 1 224 ? 4.118 -5.946 -16.837 1.00 82.19 224 GLN A CA 1
ATOM 1717 C C . GLN A 1 224 ? 4.552 -4.735 -17.683 1.00 82.19 224 GLN A C 1
ATOM 1719 O O . GLN A 1 224 ? 5.437 -4.867 -18.526 1.00 82.19 224 GLN A O 1
ATOM 1724 N N . LEU A 1 225 ? 4.013 -3.540 -17.422 1.00 82.81 225 LEU A N 1
ATOM 1725 C CA . LEU A 1 225 ? 4.346 -2.307 -18.154 1.00 82.81 225 LEU A CA 1
ATOM 1726 C C . LEU A 1 225 ? 5.742 -1.757 -17.831 1.00 82.81 225 LEU A C 1
ATOM 1728 O O . LEU A 1 225 ? 6.416 -1.200 -18.700 1.00 82.81 225 LEU A O 1
ATOM 1732 N N . ILE A 1 226 ? 6.203 -1.918 -16.587 1.00 80.31 226 ILE A N 1
ATOM 1733 C CA . ILE A 1 226 ? 7.558 -1.513 -16.186 1.00 80.31 226 ILE A CA 1
ATOM 1734 C C . ILE A 1 226 ? 8.606 -2.478 -16.749 1.00 80.31 226 ILE A C 1
ATOM 1736 O O . ILE A 1 226 ? 9.652 -2.030 -17.219 1.00 80.31 226 ILE A O 1
ATOM 1740 N N . LYS A 1 227 ? 8.346 -3.791 -16.688 1.00 77.75 227 LYS A N 1
ATOM 1741 C CA . LYS A 1 227 ? 9.280 -4.833 -17.146 1.00 77.75 227 LYS A CA 1
ATOM 1742 C C . LYS A 1 227 ? 9.227 -5.055 -18.661 1.00 77.75 227 LYS A C 1
ATOM 1744 O O . LYS A 1 227 ? 10.156 -5.638 -19.215 1.00 77.75 227 LYS A O 1
ATOM 1749 N N . GLY A 1 228 ? 8.153 -4.618 -19.317 1.00 74.31 228 GLY A N 1
ATOM 1750 C CA . GLY A 1 228 ? 7.958 -4.769 -20.752 1.00 74.31 228 GLY A CA 1
ATOM 1751 C C . GLY A 1 228 ? 9.137 -4.213 -21.543 1.00 74.31 228 GLY A C 1
ATOM 1752 O O . GLY A 1 228 ? 9.705 -3.178 -21.198 1.00 74.31 228 GLY A O 1
ATOM 1753 N N . ASN A 1 229 ? 9.516 -4.903 -22.613 1.00 76.75 229 ASN A N 1
ATOM 1754 C CA . ASN A 1 229 ? 10.506 -4.398 -23.550 1.00 76.75 229 ASN A CA 1
ATOM 1755 C C . ASN A 1 229 ? 9.864 -4.336 -24.937 1.00 76.75 229 ASN A C 1
ATOM 1757 O O . ASN A 1 229 ? 9.867 -5.353 -25.637 1.00 76.75 229 ASN A O 1
ATOM 1761 N N . PRO A 1 230 ? 9.224 -3.207 -25.292 1.00 75.50 230 PRO A N 1
ATOM 1762 C CA . PRO A 1 230 ? 8.539 -3.094 -26.570 1.00 75.50 230 PRO A CA 1
ATOM 1763 C C . PRO A 1 230 ? 9.555 -3.255 -27.703 1.00 75.50 230 PRO A C 1
ATOM 1765 O O . PRO A 1 230 ? 10.680 -2.770 -27.608 1.00 75.50 230 PRO A O 1
ATOM 1768 N N . LYS A 1 231 ? 9.186 -4.006 -28.742 1.00 71.56 231 LYS A N 1
ATOM 1769 C CA . LYS A 1 231 ? 10.104 -4.385 -29.831 1.00 71.56 231 LYS A CA 1
ATOM 1770 C C . LYS A 1 231 ? 10.047 -3.429 -31.019 1.00 71.56 231 LYS A C 1
ATOM 1772 O O . LYS A 1 231 ? 10.965 -3.411 -31.834 1.00 71.56 231 LYS A O 1
ATOM 1777 N N . ASP A 1 232 ? 8.987 -2.640 -31.102 1.00 77.50 232 ASP A N 1
ATOM 1778 C CA . ASP A 1 232 ? 8.702 -1.740 -32.206 1.00 77.50 232 ASP A CA 1
ATOM 1779 C C . ASP A 1 232 ? 7.952 -0.496 -31.712 1.00 77.50 232 ASP A C 1
ATOM 1781 O O . ASP A 1 232 ? 7.590 -0.368 -30.539 1.00 77.50 232 ASP A O 1
ATOM 1785 N N . LYS A 1 233 ? 7.754 0.449 -32.632 1.00 80.69 233 LYS A N 1
ATOM 1786 C CA . LYS A 1 233 ? 7.086 1.722 -32.366 1.00 80.69 233 LYS A CA 1
ATOM 1787 C C . LYS A 1 233 ? 5.635 1.539 -31.908 1.00 80.69 233 LYS A C 1
ATOM 1789 O O . LYS A 1 233 ? 5.208 2.259 -31.010 1.00 80.69 233 LYS A O 1
ATOM 1794 N N . GLN A 1 234 ? 4.911 0.588 -32.497 1.00 81.31 234 GLN A N 1
ATOM 1795 C CA . GLN A 1 234 ? 3.507 0.345 -32.172 1.00 81.31 234 GLN A CA 1
ATOM 1796 C C . GLN A 1 234 ? 3.379 -0.155 -30.731 1.00 81.31 234 GLN A C 1
ATOM 1798 O O . GLN A 1 234 ? 2.627 0.412 -29.950 1.00 81.31 234 GLN A O 1
ATOM 1803 N N . ALA A 1 235 ? 4.225 -1.103 -30.329 1.00 79.88 235 ALA A N 1
ATOM 1804 C CA . ALA A 1 235 ? 4.274 -1.607 -28.961 1.00 79.88 235 ALA A CA 1
ATOM 1805 C C . ALA A 1 235 ? 4.629 -0.516 -27.929 1.00 79.88 235 ALA A C 1
ATOM 1807 O O . ALA A 1 235 ? 4.152 -0.562 -26.796 1.00 79.88 235 ALA A O 1
ATOM 1808 N N . ILE A 1 236 ? 5.456 0.475 -28.296 1.00 82.50 236 ILE A N 1
ATOM 1809 C CA . ILE A 1 236 ? 5.734 1.644 -27.441 1.00 82.50 236 ILE A CA 1
ATOM 1810 C C . ILE A 1 236 ? 4.481 2.515 -27.287 1.00 82.50 236 ILE A C 1
ATOM 1812 O O . ILE A 1 236 ? 4.186 2.970 -26.181 1.00 82.50 236 ILE A O 1
ATOM 1816 N N . GLU A 1 237 ? 3.763 2.776 -28.380 1.00 85.12 237 GLU A N 1
ATOM 1817 C CA . GLU A 1 237 ? 2.536 3.581 -28.375 1.00 85.12 237 GLU A CA 1
ATOM 1818 C C . GLU A 1 237 ? 1.406 2.894 -27.591 1.00 85.12 237 GLU A C 1
ATOM 1820 O O . GLU A 1 237 ? 0.737 3.551 -26.788 1.00 85.12 237 GLU A O 1
ATOM 1825 N N . ASP A 1 238 ? 1.264 1.576 -27.728 1.00 86.88 238 ASP A N 1
ATOM 1826 C CA . ASP A 1 238 ? 0.290 0.773 -26.987 1.00 86.88 238 ASP A CA 1
ATOM 1827 C C . ASP A 1 238 ? 0.604 0.769 -25.480 1.00 86.88 238 ASP A C 1
ATOM 1829 O O . ASP A 1 238 ? -0.268 1.075 -24.662 1.00 86.88 238 ASP A O 1
ATOM 1833 N N . ASP A 1 239 ? 1.869 0.541 -25.096 1.00 85.81 239 ASP A N 1
ATOM 1834 C CA . ASP A 1 239 ? 2.311 0.637 -23.697 1.00 85.81 239 ASP A CA 1
ATOM 1835 C C . ASP A 1 239 ? 2.063 2.047 -23.127 1.00 85.81 239 ASP A C 1
ATOM 1837 O O . ASP A 1 239 ? 1.635 2.193 -21.979 1.00 85.81 239 ASP A O 1
ATOM 1841 N N . LEU A 1 240 ? 2.295 3.107 -23.912 1.00 87.44 240 LEU A N 1
ATOM 1842 C CA . LEU A 1 240 ? 2.028 4.487 -23.494 1.00 87.44 240 LEU A CA 1
ATOM 1843 C C . LEU A 1 240 ? 0.537 4.741 -23.253 1.00 87.44 240 LEU A C 1
ATOM 1845 O O . LEU A 1 240 ? 0.193 5.358 -22.240 1.00 87.44 240 LEU A O 1
ATOM 1849 N N . LYS A 1 241 ? -0.332 4.254 -24.144 1.00 90.81 241 LYS A N 1
ATOM 1850 C CA . LYS A 1 241 ? -1.791 4.374 -24.020 1.00 90.81 241 LYS A CA 1
ATOM 1851 C C . LYS A 1 241 ? -2.301 3.658 -22.769 1.00 90.81 241 LYS A C 1
ATOM 1853 O O . LYS A 1 241 ? -3.110 4.210 -22.023 1.00 90.81 241 LYS A O 1
ATOM 1858 N N . GLN A 1 242 ? -1.784 2.462 -22.492 1.00 87.56 242 GLN A N 1
ATOM 1859 C CA . GLN A 1 242 ? -2.137 1.689 -21.299 1.00 87.56 242 GLN A CA 1
ATOM 1860 C C . GLN A 1 242 ? -1.641 2.360 -20.010 1.00 87.56 242 GLN A C 1
ATOM 1862 O O . GLN A 1 242 ? -2.386 2.453 -19.031 1.00 87.56 242 GLN A O 1
ATOM 1867 N N . ILE A 1 243 ? -0.413 2.897 -20.008 1.00 88.12 243 ILE A N 1
ATOM 1868 C CA . ILE A 1 243 ? 0.117 3.672 -18.875 1.00 88.12 243 ILE A CA 1
ATOM 1869 C C . ILE A 1 243 ? -0.733 4.919 -18.620 1.00 88.12 243 ILE A C 1
ATOM 1871 O O . ILE A 1 243 ? -0.994 5.248 -17.465 1.00 88.12 243 ILE A O 1
ATOM 1875 N N . GLU A 1 244 ? -1.171 5.620 -19.665 1.00 89.75 244 GLU A N 1
ATOM 1876 C CA . GLU A 1 244 ? -2.031 6.794 -19.523 1.00 89.75 244 GLU A CA 1
ATOM 1877 C C . GLU A 1 244 ? -3.392 6.430 -18.920 1.00 89.75 244 GLU A C 1
ATOM 1879 O O . GLU A 1 244 ? -3.783 7.052 -17.930 1.00 89.75 244 GLU A O 1
ATOM 1884 N N . LYS A 1 245 ? -4.037 5.361 -19.417 1.00 88.31 245 LYS A N 1
ATOM 1885 C CA . LYS A 1 245 ? -5.293 4.828 -18.855 1.00 88.31 245 LYS A CA 1
ATOM 1886 C C . LYS A 1 245 ? -5.137 4.465 -17.372 1.00 88.31 245 LYS A C 1
ATOM 1888 O O . LYS A 1 245 ? -5.994 4.811 -16.557 1.00 88.31 245 LYS A O 1
ATOM 1893 N N . LEU A 1 246 ? -4.015 3.856 -16.982 1.00 87.69 246 LEU A N 1
ATOM 1894 C CA . LEU A 1 246 ? -3.707 3.588 -15.574 1.00 87.69 246 LEU A CA 1
ATOM 1895 C C . LEU A 1 246 ? -3.479 4.859 -14.752 1.00 87.69 246 LEU A C 1
ATOM 1897 O O . LEU A 1 246 ? -3.962 4.965 -13.628 1.00 87.69 246 LEU A O 1
ATOM 1901 N N . LEU A 1 247 ? -2.743 5.835 -15.285 1.00 88.00 247 LEU A N 1
ATOM 1902 C CA . LEU A 1 247 ? -2.436 7.079 -14.578 1.00 88.00 247 LEU A CA 1
ATOM 1903 C C . LEU A 1 247 ? -3.675 7.947 -14.324 1.00 88.00 247 LEU A C 1
ATOM 1905 O O . LEU A 1 247 ? -3.664 8.723 -13.364 1.00 88.00 247 LEU A O 1
ATOM 1909 N N . SER A 1 248 ? -4.730 7.812 -15.134 1.00 88.44 248 SER A N 1
ATOM 1910 C CA . SER A 1 248 ? -6.031 8.443 -14.880 1.00 88.44 248 SER A CA 1
ATOM 1911 C C . SER A 1 248 ? -6.770 7.876 -13.664 1.00 88.44 248 SER A C 1
ATOM 1913 O O . SER A 1 248 ? -7.646 8.558 -13.124 1.00 88.44 248 SER A O 1
ATOM 1915 N N . ARG A 1 249 ? -6.419 6.674 -13.184 1.00 85.25 249 ARG A N 1
ATOM 1916 C CA . ARG A 1 249 ? -7.105 6.060 -12.041 1.00 85.25 249 ARG A CA 1
ATOM 1917 C C . ARG A 1 249 ? -6.645 6.668 -10.706 1.00 85.25 249 ARG A C 1
ATOM 1919 O O . ARG A 1 249 ? -5.490 7.072 -10.507 1.00 85.25 249 ARG A O 1
ATOM 1926 N N . LYS A 1 250 ? -7.592 6.808 -9.772 1.00 82.88 250 LYS A N 1
ATOM 1927 C CA . LYS A 1 250 ? -7.399 7.520 -8.488 1.00 82.88 250 LYS A CA 1
ATOM 1928 C C . LYS A 1 250 ? -6.825 6.636 -7.377 1.00 82.88 250 LYS A C 1
ATOM 1930 O O . LYS A 1 250 ? -6.271 7.168 -6.419 1.00 82.88 250 LYS A O 1
ATOM 1935 N N . ASP A 1 251 ? -6.946 5.329 -7.533 1.00 80.88 251 ASP A N 1
ATOM 1936 C CA . ASP A 1 251 ? -6.575 4.245 -6.619 1.00 80.88 251 ASP A CA 1
ATOM 1937 C C . ASP A 1 251 ? -5.087 3.844 -6.689 1.00 80.88 251 ASP A C 1
ATOM 1939 O O . ASP A 1 251 ? -4.603 3.117 -5.823 1.00 80.88 251 ASP A O 1
ATOM 1943 N N . LEU A 1 252 ? -4.316 4.370 -7.649 1.00 84.94 252 LEU A N 1
ATOM 1944 C CA . LEU A 1 252 ? -2.870 4.126 -7.724 1.00 84.94 252 LEU A CA 1
ATOM 1945 C C . LEU A 1 252 ? -2.113 4.673 -6.506 1.00 84.94 252 LEU A C 1
ATOM 1947 O O . LEU A 1 252 ? -2.198 5.861 -6.169 1.00 84.94 252 LEU A O 1
ATOM 1951 N N . SER A 1 253 ? -1.223 3.852 -5.941 1.00 83.56 253 SER A N 1
ATOM 1952 C CA . SER A 1 253 ? -0.273 4.313 -4.926 1.00 83.56 253 SER A CA 1
ATOM 1953 C C . SER A 1 253 ? 0.701 5.356 -5.494 1.00 83.56 253 SER A C 1
ATOM 1955 O O . SER A 1 253 ? 1.034 5.370 -6.683 1.00 83.56 253 SER A O 1
ATOM 1957 N N . LYS A 1 254 ? 1.252 6.213 -4.623 1.00 84.00 254 LYS A N 1
ATOM 1958 C CA . LYS A 1 254 ? 2.276 7.203 -5.018 1.00 84.00 254 LYS A CA 1
ATOM 1959 C C . LYS A 1 254 ? 3.490 6.546 -5.682 1.00 84.00 254 LYS A C 1
ATOM 1961 O O . LYS A 1 254 ? 4.038 7.093 -6.635 1.00 84.00 254 LYS A O 1
ATOM 1966 N N . LYS A 1 255 ? 3.893 5.370 -5.191 1.00 82.12 255 LYS A N 1
ATOM 1967 C CA . LYS A 1 255 ? 5.023 4.602 -5.726 1.00 82.12 255 LYS A CA 1
ATOM 1968 C C . LYS A 1 255 ? 4.730 4.109 -7.145 1.00 82.12 255 LYS A C 1
ATOM 1970 O O . LYS A 1 255 ? 5.533 4.369 -8.036 1.00 82.12 255 LYS A O 1
ATOM 1975 N N . GLN A 1 256 ? 3.572 3.478 -7.362 1.00 83.25 256 GLN A N 1
ATOM 1976 C CA . GLN A 1 256 ? 3.137 3.013 -8.687 1.00 83.25 256 GLN A CA 1
ATOM 1977 C C . GLN A 1 256 ? 3.008 4.185 -9.664 1.00 83.25 256 GLN A C 1
ATOM 1979 O O . GLN A 1 256 ? 3.570 4.146 -10.754 1.00 83.25 256 GLN A O 1
ATOM 1984 N N . ARG A 1 257 ? 2.367 5.281 -9.242 1.00 84.44 257 ARG A N 1
ATOM 1985 C CA . ARG A 1 257 ? 2.206 6.490 -10.059 1.00 84.44 257 ARG A CA 1
ATOM 1986 C C . ARG A 1 257 ? 3.545 7.093 -10.483 1.00 84.44 257 ARG A C 1
ATOM 1988 O O . ARG A 1 257 ? 3.707 7.465 -11.641 1.00 84.44 257 ARG A O 1
ATOM 1995 N N . ASN A 1 258 ? 4.507 7.194 -9.567 1.00 80.94 258 ASN A N 1
ATOM 1996 C CA . ASN A 1 258 ? 5.837 7.713 -9.890 1.00 80.94 258 ASN A CA 1
ATOM 1997 C C . ASN A 1 258 ? 6.591 6.779 -10.846 1.00 80.94 258 ASN A C 1
ATOM 1999 O O . ASN A 1 258 ? 7.188 7.261 -11.806 1.00 80.94 258 ASN A O 1
ATOM 2003 N N . ALA A 1 259 ? 6.521 5.463 -10.625 1.00 79.38 259 ALA A N 1
ATOM 2004 C CA . ALA A 1 259 ? 7.148 4.477 -11.501 1.00 79.38 259 ALA A CA 1
ATOM 2005 C C . ALA A 1 259 ? 6.554 4.506 -12.922 1.00 79.38 259 ALA A C 1
ATOM 2007 O O . ALA A 1 259 ? 7.298 4.522 -13.900 1.00 79.38 259 ALA A O 1
ATOM 2008 N N . LEU A 1 260 ? 5.227 4.606 -13.042 1.00 85.25 260 LEU A N 1
ATOM 2009 C CA . LEU A 1 260 ? 4.533 4.713 -14.327 1.00 85.25 260 LEU A CA 1
ATOM 2010 C C . LEU A 1 260 ? 4.856 6.024 -15.052 1.00 85.25 260 LEU A C 1
ATOM 2012 O O . LEU A 1 260 ? 5.123 5.996 -16.247 1.00 85.25 260 LEU A O 1
ATOM 2016 N N . LYS A 1 261 ? 4.941 7.159 -14.345 1.00 87.25 261 LYS A N 1
ATOM 2017 C CA . LYS A 1 261 ? 5.386 8.436 -14.939 1.00 87.25 261 LYS A CA 1
ATOM 2018 C C . LYS A 1 261 ? 6.825 8.377 -15.451 1.00 87.25 261 LYS A C 1
ATOM 2020 O O . LYS A 1 261 ? 7.117 8.885 -16.530 1.00 87.25 261 LYS A O 1
ATOM 2025 N N . GLN A 1 262 ? 7.727 7.757 -14.691 1.00 82.56 262 GLN A N 1
ATOM 2026 C CA . GLN A 1 262 ? 9.113 7.559 -15.123 1.00 82.56 262 GLN A CA 1
ATOM 2027 C C . GLN A 1 262 ? 9.186 6.660 -16.359 1.00 82.56 262 GLN A C 1
ATOM 2029 O O . GLN A 1 262 ? 9.879 6.989 -17.322 1.00 82.56 262 GLN A O 1
ATOM 2034 N N . ARG A 1 263 ? 8.421 5.562 -16.366 1.00 84.75 263 ARG A N 1
ATOM 2035 C CA . ARG A 1 263 ? 8.314 4.656 -17.511 1.00 84.75 263 ARG A CA 1
ATOM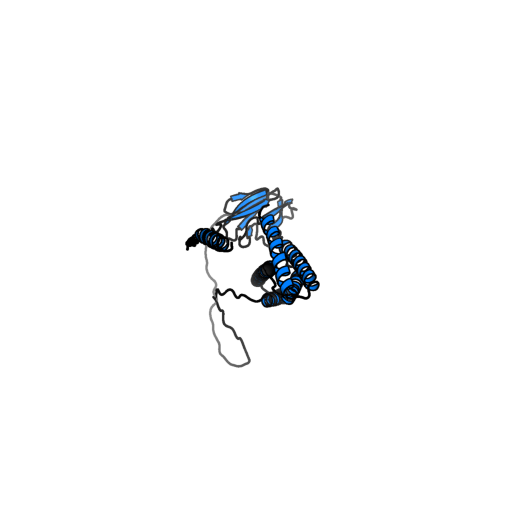 2036 C C . ARG A 1 263 ? 7.734 5.356 -18.742 1.00 84.75 263 ARG A C 1
ATOM 2038 O O . ARG A 1 263 ? 8.302 5.230 -19.821 1.00 84.75 263 ARG A O 1
ATOM 2045 N N . GLN A 1 264 ? 6.679 6.151 -18.573 1.00 88.88 264 GLN A N 1
ATOM 2046 C CA . GLN A 1 264 ? 6.072 6.961 -19.631 1.00 88.88 264 GLN A CA 1
ATOM 2047 C C . GLN A 1 264 ? 7.090 7.923 -20.258 1.00 88.88 264 GLN A C 1
ATOM 2049 O O . GLN A 1 264 ? 7.194 8.009 -21.479 1.00 88.88 264 GLN A O 1
ATOM 2054 N N . ALA A 1 265 ? 7.877 8.625 -19.436 1.00 84.62 265 ALA A N 1
ATOM 2055 C CA . ALA A 1 265 ? 8.919 9.528 -19.921 1.00 84.62 265 ALA A CA 1
ATOM 2056 C C . ALA A 1 265 ? 10.025 8.781 -20.689 1.00 84.62 265 ALA A C 1
ATOM 2058 O O . ALA A 1 265 ? 10.483 9.257 -21.728 1.00 84.62 265 ALA A O 1
ATOM 2059 N N . ALA A 1 266 ? 10.426 7.598 -20.212 1.00 82.19 266 ALA A N 1
ATOM 2060 C CA . ALA A 1 266 ? 11.416 6.763 -20.888 1.00 82.19 266 ALA A CA 1
ATOM 2061 C C . ALA A 1 266 ? 10.921 6.272 -22.259 1.00 82.19 266 ALA A C 1
ATOM 2063 O O . ALA A 1 266 ? 11.646 6.392 -23.245 1.00 82.19 266 ALA A O 1
ATOM 2064 N N . LEU A 1 267 ? 9.679 5.789 -22.333 1.00 83.38 267 LEU A N 1
ATOM 2065 C CA . LEU A 1 267 ? 9.053 5.334 -23.577 1.00 83.38 267 LEU A CA 1
ATOM 2066 C C . LEU A 1 267 ? 8.869 6.477 -24.582 1.00 83.38 267 LEU A C 1
ATOM 2068 O O . LEU A 1 267 ? 9.171 6.305 -25.757 1.00 83.38 267 LEU A O 1
ATOM 2072 N N . ARG A 1 268 ? 8.467 7.674 -24.132 1.00 84.94 268 ARG A N 1
ATOM 2073 C CA . ARG A 1 268 ? 8.392 8.866 -24.999 1.00 84.94 268 ARG A CA 1
ATOM 2074 C C . ARG A 1 268 ? 9.756 9.241 -25.574 1.00 84.94 268 ARG A C 1
ATOM 2076 O O . ARG A 1 268 ? 9.867 9.495 -26.766 1.00 84.94 268 ARG A O 1
ATOM 2083 N N . LYS A 1 269 ? 10.811 9.187 -24.756 1.00 84.06 269 LYS A N 1
ATOM 2084 C CA . LYS A 1 269 ? 12.182 9.424 -25.226 1.00 84.06 269 LYS A CA 1
ATOM 2085 C C . LYS A 1 269 ? 12.630 8.379 -26.257 1.00 84.06 269 LYS A C 1
ATOM 2087 O O . LYS A 1 269 ? 13.298 8.738 -27.221 1.00 84.06 269 LYS A O 1
ATOM 2092 N N . GLN A 1 270 ? 12.264 7.108 -26.069 1.00 76.94 270 GLN A N 1
ATOM 2093 C CA . GLN A 1 270 ? 12.516 6.050 -27.057 1.00 76.94 270 GLN A CA 1
ATOM 2094 C C . GLN A 1 270 ? 11.735 6.290 -28.356 1.00 76.94 270 GLN A C 1
ATOM 2096 O O . GLN A 1 270 ? 12.299 6.140 -29.436 1.00 76.94 270 GLN A O 1
ATOM 2101 N N . LEU A 1 271 ? 10.474 6.719 -28.255 1.00 81.31 271 LEU A N 1
ATOM 2102 C CA . LEU A 1 271 ? 9.627 7.044 -29.400 1.00 81.31 271 LEU A CA 1
ATOM 2103 C C . LEU A 1 271 ? 10.198 8.203 -30.228 1.00 81.31 271 LEU A C 1
ATOM 2105 O O . LEU A 1 271 ? 10.206 8.135 -31.454 1.00 81.31 271 LEU A O 1
ATOM 2109 N N . ASP A 1 272 ? 10.696 9.252 -29.573 1.00 80.88 272 ASP A N 1
ATOM 2110 C CA . ASP A 1 272 ? 11.282 10.406 -30.260 1.00 80.88 272 ASP A CA 1
ATOM 2111 C C . ASP A 1 272 ? 12.633 10.065 -30.904 1.00 80.88 272 ASP A C 1
ATOM 2113 O O . ASP A 1 272 ? 12.869 10.441 -32.050 1.00 80.88 272 ASP A O 1
ATOM 2117 N N . ALA A 1 273 ? 13.474 9.262 -30.240 1.00 74.06 273 ALA A N 1
ATOM 2118 C CA . ALA A 1 273 ? 14.717 8.755 -30.830 1.00 74.06 273 ALA A CA 1
ATOM 2119 C C . ALA A 1 273 ? 14.468 7.825 -32.037 1.00 74.06 273 ALA A C 1
ATOM 2121 O O . ALA A 1 273 ? 15.256 7.800 -32.982 1.00 74.06 273 ALA A O 1
ATOM 2122 N N . ALA A 1 274 ? 13.357 7.081 -32.029 1.00 68.44 274 ALA A N 1
ATOM 2123 C CA . ALA A 1 274 ? 12.960 6.216 -33.136 1.00 68.44 274 ALA A CA 1
ATOM 2124 C C . ALA A 1 274 ? 12.430 6.993 -34.358 1.00 68.44 274 ALA A C 1
ATOM 2126 O O . ALA A 1 274 ? 12.586 6.526 -35.482 1.00 68.44 274 ALA A O 1
ATOM 2127 N N . LYS A 1 275 ? 11.825 8.177 -34.174 1.00 66.25 275 LYS A N 1
ATOM 2128 C CA . LYS A 1 275 ? 11.315 9.010 -35.285 1.00 66.25 275 LYS A CA 1
ATOM 2129 C C . LYS A 1 275 ? 12.425 9.622 -36.142 1.00 66.25 275 LYS A C 1
ATOM 2131 O O . LYS A 1 275 ? 12.205 9.844 -37.327 1.00 66.25 275 LYS A O 1
ATOM 2136 N N . ASP A 1 276 ? 13.590 9.875 -35.553 1.00 64.69 276 ASP A N 1
ATOM 2137 C CA . ASP A 1 276 ? 14.724 10.524 -36.227 1.00 64.69 276 ASP A CA 1
ATOM 2138 C C . ASP A 1 276 ? 15.504 9.559 -37.142 1.00 64.69 276 ASP A C 1
ATOM 2140 O O . ASP A 1 276 ? 16.308 9.965 -37.979 1.00 64.69 276 ASP A O 1
ATOM 2144 N N . THR A 1 277 ? 15.244 8.253 -37.017 1.00 56.75 277 THR A N 1
ATOM 2145 C CA . THR A 1 277 ? 15.992 7.207 -37.717 1.00 56.75 277 THR A CA 1
ATOM 2146 C C . THR A 1 277 ? 15.035 6.360 -38.550 1.00 56.75 277 THR A C 1
ATOM 2148 O O . THR A 1 277 ? 14.499 5.371 -38.073 1.00 56.75 277 THR A O 1
ATOM 2151 N N . GLY A 1 278 ? 14.809 6.723 -39.817 1.00 57.34 278 GLY A N 1
ATOM 2152 C CA . GLY A 1 278 ? 13.852 6.045 -40.714 1.00 57.34 278 GLY A CA 1
ATOM 2153 C C . GLY A 1 278 ? 14.140 4.566 -41.043 1.00 57.34 278 GLY A C 1
ATOM 2154 O O . GLY A 1 278 ? 13.381 3.957 -41.792 1.00 57.34 278 GLY A O 1
ATOM 2155 N N . ASN A 1 279 ? 15.207 3.975 -40.492 1.00 60.16 279 ASN A N 1
ATOM 2156 C CA . ASN A 1 279 ? 15.579 2.575 -40.693 1.00 60.16 279 ASN A CA 1
ATOM 2157 C C . ASN A 1 279 ? 15.165 1.702 -39.501 1.00 60.16 279 ASN A C 1
ATOM 2159 O O . ASN A 1 279 ? 15.678 1.847 -38.389 1.00 60.16 279 ASN A O 1
ATOM 2163 N N . HIS A 1 280 ? 14.299 0.726 -39.778 1.00 56.34 280 HIS A N 1
ATOM 2164 C CA . HIS A 1 280 ? 13.676 -0.171 -38.800 1.00 56.34 280 HIS A CA 1
ATOM 2165 C C . HIS A 1 280 ? 14.681 -0.958 -37.932 1.00 56.34 280 HIS A C 1
ATOM 2167 O O . HIS A 1 280 ? 14.424 -1.191 -36.753 1.00 56.34 280 HIS A O 1
ATOM 2173 N N . GLU A 1 281 ? 15.848 -1.326 -38.473 1.00 55.81 281 GLU A N 1
ATOM 2174 C CA . GLU A 1 281 ? 16.881 -2.051 -37.713 1.00 55.81 281 GLU A CA 1
ATOM 2175 C C . GLU A 1 281 ? 17.619 -1.172 -36.698 1.00 55.81 281 GLU A C 1
ATOM 2177 O O . GLU A 1 281 ? 17.955 -1.622 -35.602 1.00 55.81 281 GLU A O 1
ATOM 2182 N N . VAL A 1 282 ? 17.826 0.108 -37.020 1.00 58.91 282 VAL A N 1
ATOM 2183 C CA . VAL A 1 282 ? 18.494 1.047 -36.108 1.00 58.91 282 VAL A CA 1
ATOM 2184 C C . VAL A 1 282 ? 17.554 1.427 -34.962 1.00 58.91 282 VAL A C 1
ATOM 2186 O O . VAL A 1 282 ? 17.996 1.558 -33.822 1.00 58.91 282 VAL A O 1
ATOM 2189 N N . ILE A 1 283 ? 16.245 1.499 -35.232 1.00 59.34 283 ILE A N 1
ATOM 2190 C CA . ILE A 1 283 ? 15.204 1.683 -34.213 1.00 59.34 283 ILE A CA 1
ATOM 2191 C C . ILE A 1 283 ? 15.251 0.551 -33.172 1.00 59.34 283 ILE A C 1
ATOM 2193 O O . ILE A 1 283 ? 15.275 0.832 -31.974 1.00 59.34 283 ILE A O 1
ATOM 2197 N N . ILE A 1 284 ? 15.340 -0.714 -33.600 1.00 59.62 284 ILE A N 1
ATOM 2198 C CA . ILE A 1 284 ? 15.421 -1.874 -32.690 1.00 59.62 284 ILE A CA 1
ATOM 2199 C C . ILE A 1 284 ? 16.684 -1.802 -31.812 1.00 59.62 284 ILE A C 1
ATOM 2201 O O . ILE A 1 284 ? 16.613 -2.041 -30.604 1.00 59.62 284 ILE A O 1
ATOM 2205 N N . LEU A 1 285 ? 17.830 -1.410 -32.382 1.00 58.59 285 LEU A N 1
ATOM 2206 C CA . LEU A 1 285 ? 19.087 -1.254 -31.639 1.00 58.59 285 LEU A CA 1
ATOM 2207 C C . LEU A 1 285 ? 19.051 -0.095 -30.630 1.00 58.59 285 LEU A C 1
ATOM 2209 O O . LEU A 1 285 ? 19.569 -0.240 -29.522 1.00 58.59 285 LEU A O 1
ATOM 2213 N N . ILE A 1 286 ? 18.413 1.032 -30.964 1.00 61.25 286 ILE A N 1
ATOM 2214 C CA . ILE A 1 286 ? 18.234 2.169 -30.045 1.00 61.25 286 ILE A CA 1
ATOM 2215 C C . ILE A 1 286 ? 17.310 1.783 -28.886 1.00 61.25 286 ILE A C 1
ATOM 2217 O O . ILE A 1 286 ? 17.624 2.067 -27.725 1.00 61.25 286 ILE A O 1
ATOM 2221 N N . ILE A 1 287 ? 16.197 1.102 -29.178 1.00 62.34 287 ILE A N 1
ATOM 2222 C CA . ILE A 1 287 ? 15.253 0.640 -28.155 1.00 62.34 287 ILE A CA 1
ATOM 2223 C C . ILE A 1 287 ? 15.958 -0.316 -27.182 1.00 62.34 287 ILE A C 1
ATOM 2225 O O . ILE A 1 287 ? 15.887 -0.097 -25.971 1.00 62.34 287 ILE A O 1
ATOM 2229 N N . LEU A 1 288 ? 16.723 -1.292 -27.693 1.00 58.03 288 LEU A N 1
ATOM 2230 C CA . LEU A 1 288 ? 17.515 -2.224 -26.879 1.00 58.03 288 LEU A CA 1
ATOM 2231 C C . LEU A 1 288 ? 18.636 -1.524 -26.084 1.00 58.03 288 LEU A C 1
ATOM 2233 O O . LEU A 1 288 ? 18.823 -1.817 -24.899 1.00 58.03 288 LEU A O 1
ATOM 2237 N N . GLY A 1 289 ? 19.349 -0.572 -26.694 1.00 54.31 289 GLY A N 1
ATOM 2238 C CA . GLY A 1 289 ? 20.469 0.148 -26.078 1.00 54.31 289 GLY A CA 1
ATOM 2239 C C . GLY A 1 289 ? 20.066 1.071 -24.921 1.00 54.31 289 GLY A C 1
ATOM 2240 O O . GLY A 1 289 ? 20.771 1.150 -23.913 1.00 54.31 289 GLY A O 1
ATOM 2241 N N . VAL A 1 290 ? 18.900 1.724 -25.001 1.00 55.59 290 VAL A N 1
ATOM 2242 C CA . VAL A 1 290 ? 18.396 2.602 -23.925 1.00 55.59 290 VAL A CA 1
ATOM 2243 C C . VAL A 1 290 ? 17.922 1.796 -22.707 1.00 55.59 290 VAL A C 1
ATOM 2245 O O . VAL A 1 290 ? 18.082 2.250 -21.570 1.00 55.59 290 VAL A O 1
ATOM 2248 N N . THR A 1 291 ? 17.410 0.574 -22.896 1.00 52.69 291 THR A N 1
ATOM 2249 C CA . THR A 1 291 ? 17.004 -0.294 -21.775 1.00 52.69 291 THR A CA 1
ATOM 2250 C C . THR A 1 291 ? 18.159 -0.765 -20.893 1.00 52.69 291 THR A C 1
ATOM 2252 O O . THR A 1 291 ? 17.980 -0.877 -19.678 1.00 52.69 291 THR A O 1
ATOM 2255 N N . VAL A 1 292 ? 19.358 -0.970 -21.449 1.00 48.16 292 VAL A N 1
ATOM 2256 C CA . VAL A 1 292 ? 20.542 -1.392 -20.673 1.00 48.16 292 VAL A CA 1
ATOM 2257 C C . VAL A 1 292 ? 21.013 -0.281 -19.722 1.00 48.16 292 VAL A C 1
ATOM 2259 O O . VAL A 1 292 ? 21.377 -0.554 -18.579 1.00 48.16 292 VAL A O 1
ATOM 2262 N N . LEU A 1 293 ? 20.908 0.989 -20.129 1.00 43.09 293 LEU A N 1
ATOM 2263 C CA . LEU A 1 293 ? 21.228 2.136 -19.267 1.00 43.09 293 LEU A CA 1
ATOM 2264 C C . LEU A 1 293 ? 20.137 2.421 -18.218 1.00 43.09 293 LEU A C 1
ATOM 2266 O O . LEU A 1 293 ? 20.449 2.862 -17.112 1.00 43.09 293 LEU A O 1
ATOM 2270 N N . GLY A 1 294 ? 18.870 2.109 -18.512 1.00 42.84 294 GLY A N 1
ATOM 2271 C CA . GLY A 1 294 ? 17.776 2.168 -17.531 1.00 42.84 294 GLY A CA 1
ATOM 2272 C C . GLY A 1 294 ? 17.889 1.114 -16.419 1.00 42.84 294 GLY A C 1
ATOM 2273 O O . GLY A 1 294 ? 17.543 1.389 -15.268 1.00 42.84 294 GLY A O 1
ATOM 2274 N N . GLY A 1 295 ? 18.442 -0.066 -16.727 1.00 40.66 295 GLY A N 1
ATOM 2275 C CA . GLY A 1 295 ? 18.702 -1.131 -15.749 1.00 40.66 295 GLY A CA 1
ATOM 2276 C C . GLY A 1 295 ? 19.724 -0.748 -14.670 1.00 40.66 295 GLY A C 1
ATOM 2277 O O . GLY A 1 295 ? 19.581 -1.150 -13.512 1.00 40.66 295 GLY A O 1
ATOM 2278 N N . ALA A 1 296 ? 20.700 0.102 -15.003 1.00 37.03 296 ALA A N 1
ATOM 2279 C CA . ALA A 1 296 ? 21.691 0.596 -14.045 1.00 37.03 296 ALA A CA 1
ATOM 2280 C C . ALA A 1 296 ? 21.067 1.486 -12.952 1.00 37.03 296 ALA A C 1
ATOM 2282 O O . ALA A 1 296 ? 21.506 1.452 -11.802 1.00 37.03 296 ALA A O 1
ATOM 2283 N N . VAL A 1 297 ? 19.992 2.218 -13.264 1.00 41.34 297 VAL A N 1
ATOM 2284 C CA . VAL A 1 297 ? 19.278 3.046 -12.276 1.00 41.34 297 VAL A CA 1
ATOM 2285 C C . VAL A 1 297 ? 18.485 2.174 -11.295 1.00 41.34 297 VAL A C 1
ATOM 2287 O O . VAL A 1 297 ? 18.465 2.460 -10.099 1.00 41.34 297 VAL A O 1
ATOM 2290 N N . TYR A 1 298 ? 17.900 1.062 -11.755 1.00 43.66 298 TYR A N 1
ATOM 2291 C CA . TYR A 1 298 ? 17.196 0.127 -10.868 1.00 43.66 298 TYR A CA 1
ATOM 2292 C C . TYR A 1 298 ? 18.160 -0.612 -9.924 1.00 43.66 298 TYR A C 1
ATOM 2294 O O . TYR A 1 298 ? 17.851 -0.808 -8.747 1.00 43.66 298 TYR A O 1
ATOM 2302 N N . PHE A 1 299 ? 19.363 -0.957 -10.399 1.00 40.94 299 PHE A N 1
ATOM 2303 C CA . PHE A 1 299 ? 20.374 -1.604 -9.559 1.00 40.94 299 PHE A CA 1
ATOM 2304 C C . PHE A 1 299 ? 20.947 -0.662 -8.486 1.00 40.94 299 PHE A C 1
ATOM 2306 O O . PHE A 1 299 ? 21.275 -1.105 -7.386 1.00 40.94 299 PHE A O 1
ATOM 2313 N N . PHE A 1 300 ? 21.007 0.646 -8.758 1.00 37.28 300 PHE A N 1
ATOM 2314 C CA . PHE A 1 300 ? 21.526 1.625 -7.799 1.00 37.28 300 PHE A CA 1
ATOM 2315 C C . PHE A 1 300 ? 20.521 2.014 -6.698 1.00 37.28 300 PHE A C 1
ATOM 2317 O O . PHE A 1 300 ? 20.933 2.405 -5.608 1.00 37.28 300 PHE A O 1
ATOM 2324 N N . ILE A 1 301 ? 19.210 1.856 -6.926 1.00 47.34 301 ILE A N 1
ATOM 2325 C CA . ILE A 1 301 ? 18.171 2.171 -5.923 1.00 47.34 301 ILE A CA 1
ATOM 2326 C C . ILE A 1 301 ? 17.987 1.039 -4.896 1.00 47.34 301 ILE A C 1
ATOM 2328 O O . ILE A 1 301 ? 17.591 1.303 -3.767 1.00 47.34 301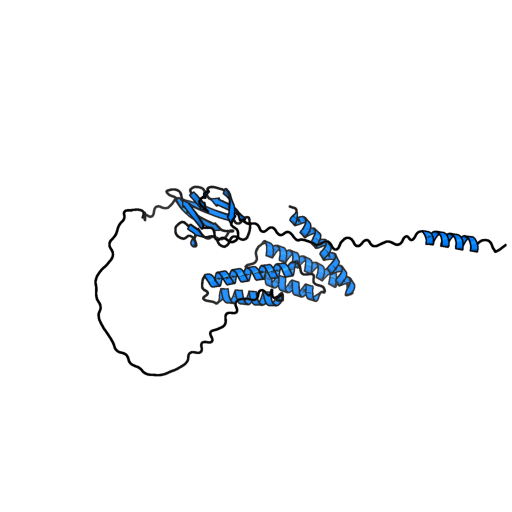 ILE A O 1
ATOM 2332 N N . LYS A 1 302 ? 18.341 -0.214 -5.219 1.00 39.44 302 LYS A N 1
ATOM 2333 C CA . LYS A 1 302 ? 18.287 -1.329 -4.249 1.00 39.44 302 LYS A CA 1
ATOM 2334 C C . LYS A 1 302 ? 19.401 -1.266 -3.185 1.00 39.44 302 LYS A C 1
ATOM 2336 O O . LYS A 1 302 ? 19.375 -2.041 -2.234 1.00 39.44 302 LYS A O 1
ATOM 2341 N N . LYS A 1 303 ? 20.392 -0.377 -3.338 1.00 37.66 303 LYS A N 1
ATOM 2342 C CA . LYS A 1 303 ? 21.582 -0.315 -2.473 1.00 37.66 303 LYS A CA 1
ATOM 2343 C C . LYS A 1 303 ? 21.603 0.874 -1.499 1.00 37.66 303 LYS A C 1
ATOM 2345 O O . LYS A 1 303 ? 22.679 1.211 -1.009 1.00 37.66 303 LYS A O 1
ATOM 2350 N N . LYS A 1 304 ? 20.468 1.518 -1.212 1.00 37.69 304 LYS A N 1
ATOM 2351 C CA . LYS A 1 304 ? 20.421 2.611 -0.232 1.00 37.69 304 LYS A CA 1
ATOM 2352 C C . LYS A 1 304 ? 19.199 2.547 0.666 1.00 37.69 304 LYS A C 1
ATOM 2354 O O . LYS A 1 304 ? 18.111 2.244 0.135 1.00 37.69 304 LYS A O 1
#

Secondary structure (DSSP, 8-state):
--SSHHHHHHHHHHHHGGG------------------PPPSEEEEEEEE-SSEEEEETTEEE-SEEEEEEETT---EEEEEEPTTEEEEEEEETTEE-GGG-BTTEEE-----SS-EEEEEEEEE---------------------------------------------------------HHHHHHHHHHHHHHHHH----HHHHHHHHHHHHHHHHHHHHHHHH----SHHHHHHHHHHHHHHHT-SS--HHHHHHHHHHHHHHHHHHHHHHT---HHHHHHHHHHHHHHHHHHHHHHTT-

Sequence (304 aa):
MRKGRSIVWLAVIGLLLSQMTPVQAEEVGGGETTIHIEVPKQHKMRLKIGTHGSVKVAGKSYQGDQQITVKRLTRPQFEIKADKGYTIKRVSFGGKNVLNEIKGNVYTAPLIHEDDIQLEISFQKGSSSAEESQPGETEKPVKPGGGNESSGSNEPAKDADSDENAEEGSINKGDQSKPETGKEDILDELDKIDDLLTKGELTPAEREELQEKQTQLIEELTKQLIKGNPKDKQAIEDDLKQIEKLLSRKDLSKKQRNALKQRQAALRKQLDAAKDTGNHEVIILIILGVTVLGGAVYFFIKKK

pLDDT: mean 71.33, std 23.5, range [24.86, 98.12]

Radius of gyration: 35.03 Å; chains: 1; bounding box: 125×44×100 Å

Foldseek 3Di:
DPDPPPVVVVVVVVVVVVPDDPPDPDPPDPDDDDDDDDDDQKAKEWEAAAPFWWKDKPNDIDHHIDIDIGGAFDFIKIQIGGHPQKDWPFKDKQNHTCVVCDDPRIDTHPGHHHYHIYIHTYMDGDDPPDDDDDDDDDDDDDDDDDDDDDDDDDDDDDDDDDDDDDDDDDDDDDDPDPPPDDLVSLLVLLVVLVVCLVPPPDDPVVVVVSVVSNVVSLVVSLCCLLPDQQQFLVSLVVSLVSLVSSLPDPPDDPVSNVSSVVSNVLSVVLNVVLVVDPDSVVSRVSSVVSVVVVVVVVVVVVPD